Protein AF-A0A1F7AXX5-F1 (afdb_monomer_lite)

pLDDT: mean 75.54, std 16.89, range [39.78, 96.94]

Structure (mmCIF, N/CA/C/O backbone):
data_AF-A0A1F7AXX5-F1
#
_entry.id   AF-A0A1F7AXX5-F1
#
loop_
_atom_site.group_PDB
_atom_site.id
_atom_site.type_symbol
_atom_site.label_atom_id
_atom_site.label_alt_id
_atom_site.label_comp_id
_atom_site.label_asym_id
_atom_site.label_entity_id
_atom_site.label_seq_id
_atom_site.pdbx_PDB_ins_code
_atom_site.Cartn_x
_atom_site.Cartn_y
_atom_site.Cartn_z
_atom_site.occupancy
_atom_site.B_iso_or_equiv
_atom_site.auth_s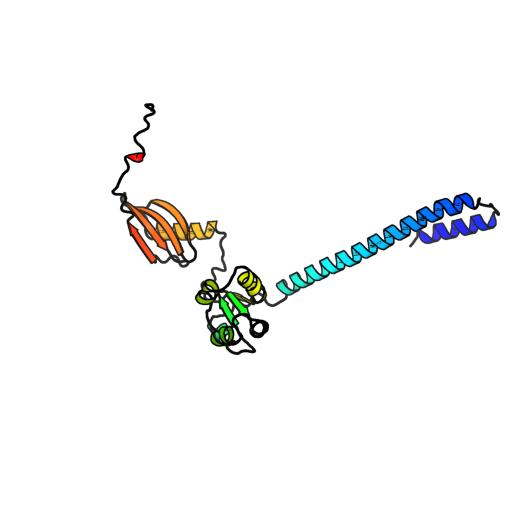eq_id
_atom_site.auth_comp_id
_atom_site.auth_asym_id
_atom_site.auth_atom_id
_atom_site.pdbx_PDB_model_num
ATOM 1 N N . MET A 1 1 ? -16.479 8.322 53.179 1.00 54.97 1 MET A N 1
ATOM 2 C CA . MET A 1 1 ? -17.810 8.375 53.827 1.00 54.97 1 MET A CA 1
ATOM 3 C C . MET A 1 1 ? -17.783 9.033 55.215 1.00 54.97 1 MET A C 1
ATOM 5 O O . MET A 1 1 ? -18.720 9.742 55.535 1.00 54.97 1 MET A O 1
ATOM 9 N N . LEU A 1 2 ? -16.692 8.921 55.990 1.00 50.25 2 LEU A N 1
ATOM 10 C CA . LEU A 1 2 ? -16.571 9.483 57.353 1.00 50.25 2 LEU A CA 1
ATOM 11 C C . LEU A 1 2 ? -16.417 11.020 57.464 1.00 50.25 2 LEU A C 1
ATOM 13 O O . LEU A 1 2 ? -16.639 11.577 58.531 1.00 50.25 2 LEU A O 1
ATOM 17 N N . TYR A 1 3 ? -16.062 11.731 56.388 1.00 45.38 3 TYR A N 1
ATOM 18 C CA . TYR A 1 3 ? -15.832 13.189 56.443 1.00 45.38 3 TYR A CA 1
ATOM 19 C C . TYR A 1 3 ? -17.117 14.035 56.416 1.00 45.38 3 TYR A C 1
ATOM 21 O O . TYR A 1 3 ? -17.121 15.165 56.899 1.00 45.38 3 TYR A O 1
ATOM 29 N N . VAL A 1 4 ? -18.213 13.502 55.867 1.00 51.72 4 VAL A N 1
ATOM 30 C CA . VAL A 1 4 ? -19.466 14.259 55.694 1.00 51.72 4 VAL A CA 1
ATOM 31 C C . VAL A 1 4 ? -20.256 14.336 57.008 1.00 51.72 4 VAL A C 1
ATOM 33 O O . VAL A 1 4 ? -20.858 15.366 57.307 1.00 51.72 4 VAL A O 1
ATOM 36 N N . GLU A 1 5 ? -20.181 13.303 57.852 1.00 54.75 5 GLU A N 1
ATOM 37 C CA . GLU A 1 5 ? -20.923 13.258 59.122 1.00 54.75 5 GLU A CA 1
ATOM 38 C C . GLU A 1 5 ? -20.350 14.191 60.204 1.00 54.75 5 GLU A C 1
ATOM 40 O O . GLU A 1 5 ? -21.092 14.757 61.013 1.00 54.75 5 GLU A O 1
ATOM 45 N N . VAL A 1 6 ? -19.036 14.440 60.189 1.00 60.59 6 VAL A N 1
ATOM 46 C CA . VAL A 1 6 ? -18.384 15.344 61.155 1.00 60.59 6 VAL A CA 1
ATOM 47 C C . VAL A 1 6 ? -18.793 16.805 60.919 1.00 60.59 6 VAL A C 1
ATOM 49 O O . VAL A 1 6 ? -19.025 17.554 61.869 1.00 60.59 6 VAL A O 1
ATOM 52 N N . ILE A 1 7 ? -18.961 17.213 59.658 1.00 58.72 7 ILE A N 1
ATOM 53 C CA . ILE A 1 7 ? -19.394 18.577 59.311 1.00 58.72 7 ILE A CA 1
ATOM 54 C C . ILE A 1 7 ? -20.862 18.793 59.710 1.00 58.72 7 ILE A C 1
ATOM 56 O O . ILE A 1 7 ? -21.226 19.860 60.215 1.00 58.72 7 ILE A O 1
ATOM 60 N N . PHE A 1 8 ? -21.704 17.769 59.545 1.00 57.78 8 PHE A N 1
ATOM 61 C CA . PHE A 1 8 ? -23.130 17.861 59.856 1.00 57.78 8 PHE A CA 1
ATOM 62 C C . PHE A 1 8 ? -23.393 17.970 61.368 1.00 57.78 8 PHE A C 1
ATOM 64 O O . PHE A 1 8 ? -24.218 18.772 61.813 1.00 57.78 8 PHE A O 1
ATOM 71 N N . THR A 1 9 ? -22.632 17.231 62.180 1.00 59.72 9 THR A N 1
ATOM 72 C CA . THR A 1 9 ? -22.778 17.236 63.646 1.00 59.72 9 THR A CA 1
ATOM 73 C C . THR A 1 9 ? -22.259 18.520 64.303 1.00 59.72 9 THR A C 1
ATOM 75 O O . THR A 1 9 ? -22.844 18.982 65.288 1.00 59.72 9 THR A O 1
ATOM 78 N N . TRP A 1 10 ? -21.226 19.163 63.745 1.00 57.94 10 TRP A N 1
ATOM 79 C CA . TRP A 1 10 ? -20.734 20.451 64.252 1.00 57.94 10 TRP A CA 1
ATOM 80 C C . TRP A 1 10 ? -21.729 21.599 63.999 1.00 57.94 10 TRP A C 1
ATOM 82 O O . TRP A 1 10 ? -21.957 22.435 64.877 1.00 57.94 10 TRP A O 1
ATOM 92 N N . SER A 1 11 ? -22.400 21.593 62.841 1.00 59.00 11 SER A N 1
ATOM 93 C CA . SER A 1 11 ? -23.351 22.641 62.439 1.00 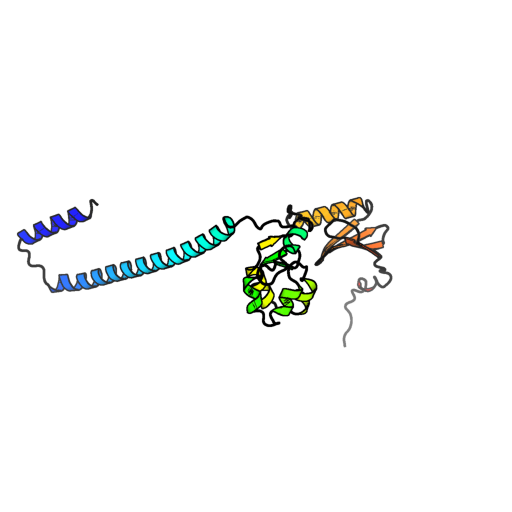59.00 11 SER A CA 1
ATOM 94 C C . SER A 1 11 ? -24.605 22.686 63.330 1.00 59.00 11 SER A C 1
ATOM 96 O O . SER A 1 11 ? -25.030 23.753 63.783 1.00 59.00 11 SER A O 1
ATOM 98 N N . LEU A 1 12 ? -25.142 21.519 63.707 1.00 61.53 12 LEU A N 1
ATOM 99 C CA . LEU A 1 12 ? -26.299 21.420 64.610 1.00 61.53 12 LEU A CA 1
ATOM 100 C C . LEU A 1 12 ? -25.988 21.902 66.039 1.00 61.53 12 LEU A C 1
ATOM 102 O O . LEU A 1 12 ? -26.853 22.464 66.716 1.00 61.53 12 LEU A O 1
ATOM 106 N N . LYS A 1 13 ? -24.743 21.730 66.502 1.00 62.91 13 LYS A N 1
ATOM 107 C CA . LYS A 1 13 ? -24.304 22.177 67.835 1.00 62.91 13 LYS A CA 1
ATOM 108 C C . LYS A 1 13 ? -24.102 23.697 67.902 1.00 62.91 13 LYS A C 1
ATOM 110 O O . LYS A 1 13 ? -24.323 24.285 68.960 1.00 62.91 13 LYS A O 1
ATOM 115 N N . ALA A 1 14 ? -23.739 24.331 66.785 1.00 58.53 14 ALA A N 1
ATOM 116 C CA . ALA A 1 14 ? -23.634 25.786 66.667 1.00 58.53 14 ALA A CA 1
ATOM 117 C C . ALA A 1 14 ? -25.016 26.471 66.651 1.00 58.53 14 ALA A C 1
ATOM 119 O O . ALA A 1 14 ? -25.201 27.488 67.320 1.00 58.53 14 ALA A O 1
ATOM 120 N N . LEU A 1 15 ? -26.010 25.865 65.986 1.00 57.25 15 LEU A N 1
ATOM 121 C CA . LEU A 1 15 ? -27.398 26.355 65.954 1.00 57.25 15 LEU A CA 1
ATOM 122 C C . LEU A 1 15 ? -28.065 26.377 67.341 1.00 57.25 15 LEU A C 1
ATOM 124 O O . LEU A 1 15 ? -28.799 27.311 67.652 1.00 57.25 15 LEU A O 1
ATOM 128 N N . LYS A 1 16 ? -27.756 25.410 68.220 1.00 62.16 16 LYS A N 1
ATOM 129 C CA . LYS A 1 16 ? -28.271 25.380 69.605 1.00 62.16 16 LYS A CA 1
ATOM 130 C C . LYS A 1 16 ? -27.672 26.444 70.538 1.00 62.16 16 LYS A C 1
ATOM 132 O O . LYS A 1 16 ? -28.229 26.668 71.606 1.00 62.16 16 LYS A O 1
ATOM 137 N N . LYS A 1 17 ? -26.551 27.085 70.178 1.00 64.12 17 LYS A N 1
ATOM 138 C CA . LYS A 1 17 ? -25.844 28.049 71.046 1.00 64.12 17 LYS A CA 1
ATOM 139 C C . LYS A 1 17 ? -26.162 29.523 70.767 1.00 64.12 17 LYS A C 1
ATOM 141 O O . LYS A 1 17 ? -25.559 30.380 71.401 1.00 64.12 17 LYS A O 1
ATOM 146 N N . GLY A 1 18 ? -27.084 29.832 69.851 1.00 58.59 18 GLY A N 1
ATOM 147 C CA . GLY A 1 18 ? -27.543 31.211 69.625 1.00 58.59 18 GLY A CA 1
ATOM 148 C C . GLY A 1 18 ? -26.439 32.189 69.201 1.00 58.59 18 GLY A C 1
ATOM 149 O O . GLY A 1 18 ? -26.568 33.391 69.412 1.00 58.59 18 GLY A O 1
ATOM 150 N N . ILE A 1 19 ? -25.343 31.690 68.621 1.00 65.75 19 ILE A N 1
ATOM 151 C CA . ILE A 1 19 ? -24.232 32.523 68.157 1.00 65.75 19 ILE A CA 1
ATOM 152 C C . ILE A 1 19 ? -24.680 33.202 66.859 1.00 65.75 19 ILE A C 1
ATOM 154 O O . ILE A 1 19 ? -24.768 32.565 65.808 1.00 65.75 19 ILE A O 1
ATOM 158 N N . SER A 1 20 ? -24.997 34.495 66.931 1.00 62.81 20 SER A N 1
ATOM 159 C CA . SER A 1 20 ? -25.346 35.307 65.767 1.00 62.81 20 SER A CA 1
ATOM 160 C C . SER A 1 20 ? -24.087 35.604 64.947 1.00 62.81 20 SER A C 1
ATOM 162 O O . SER A 1 20 ? -23.280 36.475 65.263 1.00 62.81 20 SER A O 1
ATOM 164 N N . ILE A 1 21 ? -23.889 34.843 63.872 1.00 60.81 21 ILE A N 1
ATOM 165 C CA . ILE A 1 21 ? -22.761 35.056 62.964 1.00 60.81 21 ILE A CA 1
ATOM 166 C C . ILE A 1 21 ? -23.061 36.293 62.089 1.00 60.81 21 ILE A C 1
ATOM 168 O O . ILE A 1 21 ? -24.123 36.347 61.457 1.00 60.81 21 ILE A O 1
ATOM 172 N N . PRO A 1 22 ? -22.156 37.288 62.007 1.00 60.78 22 PRO A N 1
ATOM 173 C CA . PRO A 1 22 ? -22.370 38.492 61.206 1.00 60.78 22 PRO A CA 1
ATOM 174 C C . PRO A 1 22 ? -22.530 38.146 59.715 1.00 60.78 22 PRO A C 1
ATOM 176 O O . PRO A 1 22 ? -21.664 37.514 59.103 1.00 60.78 22 PRO A O 1
ATOM 179 N N . LYS A 1 23 ? -23.654 38.568 59.113 1.00 58.09 23 LYS A N 1
ATOM 180 C CA . LYS A 1 23 ? -24.080 38.211 57.738 1.00 58.09 23 LYS A CA 1
ATOM 181 C C . LYS A 1 23 ? -23.018 38.528 56.669 1.00 58.09 23 LYS A C 1
ATOM 183 O O . LYS A 1 23 ? -22.844 37.796 55.700 1.00 58.09 23 LYS A O 1
ATOM 188 N N . ASN A 1 24 ? -22.258 39.591 56.882 1.00 61.06 24 ASN A N 1
ATOM 189 C CA . ASN A 1 24 ? -21.153 40.085 56.062 1.00 61.06 24 ASN A CA 1
ATOM 190 C C . ASN A 1 24 ? -19.928 39.143 56.023 1.00 61.06 24 ASN A C 1
ATOM 192 O O . ASN A 1 24 ? -19.211 39.132 55.021 1.00 61.06 24 ASN A O 1
ATOM 196 N N . LEU A 1 25 ? -19.717 38.301 57.043 1.00 56.19 25 LEU A N 1
ATOM 197 C CA . LEU A 1 25 ? -18.644 37.296 57.062 1.00 56.19 25 LEU A CA 1
ATOM 198 C C . LEU A 1 25 ? -19.041 36.015 56.302 1.00 56.19 25 LEU A C 1
ATOM 200 O O . LEU A 1 25 ? -18.218 35.414 55.612 1.00 56.19 25 LEU A O 1
ATOM 204 N N . ILE A 1 26 ? -20.325 35.650 56.354 1.00 57.56 26 ILE A N 1
ATOM 205 C CA . ILE A 1 26 ? -20.895 34.486 55.656 1.00 57.56 26 ILE A CA 1
ATOM 206 C C . ILE A 1 26 ? -20.902 34.716 54.136 1.00 57.56 26 ILE A C 1
ATOM 208 O O . ILE A 1 26 ? -20.418 33.879 53.375 1.00 57.56 26 ILE A O 1
ATOM 212 N N . PHE A 1 27 ? -21.364 35.886 53.678 1.00 58.00 27 PHE A N 1
ATOM 213 C CA . PHE A 1 27 ? -21.480 36.189 52.244 1.00 58.00 27 PHE A CA 1
ATOM 214 C C . PHE A 1 27 ? -20.129 36.296 51.513 1.00 58.00 27 PHE A C 1
ATOM 216 O O . PHE A 1 27 ? -20.028 35.894 50.351 1.00 58.00 27 PHE A O 1
ATOM 223 N N . LYS A 1 28 ? -19.076 36.809 52.168 1.00 61.84 28 LYS A N 1
ATOM 224 C CA . LYS A 1 28 ? -17.740 36.947 51.554 1.00 61.84 28 LYS A CA 1
ATOM 225 C C . LYS A 1 28 ? -17.069 35.589 51.328 1.00 61.84 28 LYS A C 1
ATOM 227 O O . LYS A 1 28 ? -16.423 35.393 50.299 1.00 61.84 28 LYS A O 1
ATOM 232 N N . ASN A 1 29 ? -17.257 34.648 52.253 1.00 61.09 29 ASN A N 1
ATOM 233 C CA . ASN A 1 29 ? -16.720 33.296 52.123 1.00 61.09 29 ASN A CA 1
ATOM 234 C C . ASN A 1 29 ? -17.581 32.427 51.198 1.00 61.09 29 ASN A C 1
ATOM 236 O O . ASN A 1 29 ? -17.023 31.648 50.431 1.00 61.09 29 ASN A O 1
ATOM 240 N N . MET A 1 30 ? -18.904 32.620 51.169 1.00 65.69 30 MET A N 1
ATOM 241 C CA . MET A 1 30 ? -19.790 31.894 50.253 1.00 65.69 30 MET A CA 1
ATOM 242 C C . MET A 1 30 ? -19.445 32.114 48.779 1.00 65.69 30 MET A C 1
ATOM 244 O O . MET A 1 30 ? -19.366 31.138 48.048 1.00 65.69 30 MET A O 1
ATOM 248 N N . LYS A 1 31 ? -19.133 33.344 48.341 1.00 73.44 31 LYS A N 1
ATOM 249 C CA . LYS A 1 31 ? -18.724 33.597 46.942 1.00 73.44 31 LYS A CA 1
ATOM 250 C C . LYS A 1 31 ? -17.441 32.852 46.547 1.00 73.44 31 LYS A C 1
ATOM 252 O O . LYS A 1 31 ? -17.326 32.398 45.413 1.00 73.44 31 LYS A O 1
ATOM 257 N N . LYS A 1 32 ? -16.494 32.694 47.481 1.00 75.25 32 LYS A N 1
ATOM 258 C CA . LYS A 1 32 ? -15.261 31.919 47.259 1.00 75.25 32 LYS A CA 1
ATOM 259 C C . LYS A 1 32 ? -15.548 30.421 47.179 1.00 75.25 32 LYS A C 1
ATOM 261 O O . LYS A 1 32 ? -15.022 29.762 46.294 1.00 75.25 32 LYS A O 1
ATOM 266 N N . PHE A 1 33 ? -16.424 29.902 48.042 1.00 79.94 33 PHE A N 1
ATOM 267 C CA . PHE A 1 33 ? -16.876 28.510 47.961 1.00 79.94 33 PHE A CA 1
ATOM 268 C C . PHE A 1 33 ? -17.638 28.228 46.662 1.00 79.94 33 PHE A C 1
ATOM 270 O O . PHE A 1 33 ? -17.367 27.224 46.012 1.00 79.94 33 PHE A O 1
ATOM 277 N N . THR A 1 34 ? -18.521 29.133 46.231 1.00 83.38 34 THR A N 1
ATOM 278 C CA . THR A 1 34 ? -19.229 29.014 44.949 1.00 83.38 34 THR A CA 1
ATOM 279 C C . THR A 1 34 ? -18.254 29.005 43.771 1.00 83.38 34 THR A C 1
ATOM 281 O O . THR A 1 34 ? -18.383 28.159 42.893 1.00 83.38 34 THR A O 1
ATOM 284 N N . LEU A 1 35 ? -17.236 29.874 43.772 1.00 84.94 35 LEU A N 1
ATOM 285 C CA . LEU A 1 35 ? -16.209 29.893 42.726 1.00 84.94 35 LEU A CA 1
ATOM 286 C C . LEU A 1 35 ? -15.403 28.585 42.682 1.00 84.94 35 LEU A C 1
ATOM 288 O O . LEU A 1 35 ? -15.173 28.044 41.606 1.00 84.94 35 LEU A O 1
ATOM 292 N N . ILE A 1 36 ? -15.017 28.053 43.844 1.00 87.12 36 ILE A N 1
ATOM 293 C CA . ILE A 1 36 ? -14.280 26.787 43.945 1.00 87.12 36 ILE A CA 1
ATOM 294 C C . ILE A 1 36 ? -15.118 25.628 43.386 1.00 87.12 36 ILE A C 1
ATOM 296 O O . ILE A 1 36 ? -14.615 24.848 42.584 1.00 87.12 36 ILE A O 1
ATOM 300 N N . ILE A 1 37 ? -16.406 25.547 43.740 1.00 87.38 37 ILE A N 1
ATOM 301 C CA . ILE A 1 37 ? -17.321 24.512 43.227 1.00 87.38 37 ILE A CA 1
ATOM 302 C C . ILE A 1 37 ? -17.459 24.605 41.701 1.00 87.38 37 ILE A C 1
ATOM 304 O O . ILE A 1 37 ? -17.420 23.582 41.022 1.00 87.38 37 ILE A O 1
ATOM 308 N N . ILE A 1 38 ? -17.566 25.819 41.156 1.00 90.31 38 ILE A N 1
ATOM 309 C CA . ILE A 1 38 ? -17.651 26.046 39.709 1.00 90.31 38 ILE A CA 1
ATOM 310 C C . ILE A 1 38 ? -16.369 25.581 39.002 1.00 90.31 38 ILE A C 1
ATOM 312 O O . ILE A 1 38 ? -16.447 24.895 37.986 1.00 90.31 38 ILE A O 1
ATOM 316 N N . ILE A 1 39 ? -15.191 25.890 39.551 1.00 92.44 39 ILE A N 1
ATOM 317 C CA . ILE A 1 39 ? -13.907 25.446 38.984 1.00 92.44 39 ILE A CA 1
ATOM 318 C C . ILE A 1 39 ? -13.814 23.917 38.985 1.00 92.44 39 ILE A C 1
ATOM 320 O O . ILE A 1 39 ? -13.446 23.332 37.968 1.00 92.44 39 ILE A O 1
ATOM 324 N N . PHE A 1 40 ? -14.194 23.260 40.085 1.00 93.62 40 PHE A N 1
ATOM 325 C CA . PHE A 1 40 ? -14.208 21.796 40.152 1.00 93.62 40 PHE A CA 1
ATOM 326 C C . PHE A 1 40 ? -15.208 21.171 39.173 1.00 93.62 40 PHE A C 1
ATOM 328 O O . PHE A 1 40 ? -14.907 20.132 38.588 1.00 93.62 40 PHE A O 1
ATOM 335 N N . PHE A 1 41 ? -16.359 21.808 38.955 1.00 93.88 41 PHE A N 1
ATOM 336 C CA . PHE A 1 41 ? -17.343 21.364 37.971 1.00 93.88 41 PHE A CA 1
ATOM 337 C C . PHE A 1 41 ? -16.804 21.457 36.537 1.00 93.88 41 PHE A C 1
ATOM 339 O O . PHE A 1 41 ? -16.897 20.501 35.777 1.00 93.88 41 PHE A O 1
ATOM 346 N N . PHE A 1 42 ? -16.179 22.571 36.158 1.00 94.44 42 PHE A N 1
ATOM 347 C CA . PHE A 1 42 ? -15.604 22.688 34.815 1.00 94.44 42 PHE A CA 1
ATOM 348 C C . PHE A 1 42 ? -14.383 21.784 34.619 1.00 94.44 42 PHE A C 1
ATOM 350 O O . PHE A 1 42 ? -14.240 21.180 33.557 1.00 94.44 42 PHE A O 1
ATOM 357 N N . ALA A 1 43 ? -13.540 21.622 35.643 1.00 94.75 43 ALA A N 1
ATOM 358 C CA . ALA A 1 43 ? -12.422 20.686 35.597 1.00 94.75 43 ALA A CA 1
ATOM 359 C C . ALA A 1 43 ? -12.902 19.239 35.402 1.00 94.75 43 ALA A C 1
ATOM 361 O O . ALA A 1 43 ? -12.324 18.512 34.596 1.00 94.75 43 ALA A O 1
ATOM 362 N N . SER A 1 44 ? -13.985 18.825 36.073 1.00 95.00 44 SER A N 1
ATOM 363 C CA . SER A 1 44 ? -14.535 17.477 35.899 1.00 95.00 44 SER A CA 1
ATOM 364 C C . SER A 1 44 ? -15.132 17.269 34.506 1.00 95.00 44 SER A C 1
ATOM 366 O O . SER A 1 44 ? -14.897 16.224 33.906 1.00 95.00 44 SER A O 1
ATOM 368 N N . VAL A 1 45 ? -15.816 18.271 33.942 1.00 95.94 45 VAL A N 1
ATOM 369 C CA . VAL A 1 45 ? -16.331 18.215 32.563 1.00 95.94 45 VAL A CA 1
ATOM 370 C C . VAL A 1 45 ? -15.191 18.075 31.552 1.00 95.94 45 VAL A C 1
ATOM 372 O O . VAL A 1 45 ? -15.267 17.227 30.666 1.00 95.94 45 VAL A O 1
ATOM 375 N N . ILE A 1 46 ? -14.107 18.843 31.705 1.00 94.94 46 ILE A N 1
ATOM 376 C CA . ILE A 1 46 ? -12.933 18.749 30.824 1.00 94.94 46 ILE A CA 1
ATOM 377 C C . ILE A 1 46 ? -12.292 17.363 30.921 1.00 94.94 46 ILE A C 1
ATOM 379 O O . ILE A 1 46 ? -11.974 16.770 29.893 1.00 94.94 46 ILE A O 1
ATOM 383 N N . ILE A 1 47 ? -12.147 16.821 32.134 1.00 95.69 47 ILE A N 1
ATOM 384 C CA . ILE A 1 47 ? -11.610 15.472 32.335 1.00 95.69 47 ILE A CA 1
ATOM 385 C C . ILE A 1 47 ? -12.498 14.439 31.641 1.00 95.69 47 ILE A C 1
ATOM 387 O O . ILE A 1 47 ? -11.966 13.594 30.934 1.00 95.69 47 ILE A O 1
ATOM 391 N N . ILE A 1 48 ? -13.826 14.522 31.775 1.00 95.19 48 ILE A N 1
ATOM 392 C CA . ILE A 1 48 ? -14.763 13.590 31.127 1.00 95.19 48 ILE A CA 1
ATOM 393 C C . ILE A 1 48 ? -14.643 13.658 29.599 1.00 95.19 48 ILE A C 1
ATOM 395 O O . ILE A 1 48 ? -14.559 12.619 28.947 1.00 95.19 48 ILE A O 1
ATOM 399 N N . VAL A 1 49 ? -14.586 14.860 29.018 1.00 94.44 49 VAL A N 1
ATOM 400 C CA . VAL A 1 49 ? -14.428 15.037 27.564 1.00 94.44 49 VAL A CA 1
ATOM 401 C C . VAL A 1 49 ? -13.068 14.520 27.089 1.00 94.44 49 VAL A C 1
ATOM 403 O O . VAL A 1 49 ? -13.001 13.799 26.094 1.00 94.44 49 VAL A O 1
ATOM 406 N N . MET A 1 50 ? -11.988 14.824 27.816 1.00 94.44 50 MET A N 1
ATOM 407 C CA . MET A 1 50 ? -10.642 14.333 27.512 1.00 94.44 50 MET A CA 1
ATOM 408 C C . MET A 1 50 ? -10.579 12.807 27.600 1.00 94.44 50 MET A C 1
ATOM 410 O O . MET A 1 50 ? -10.035 12.166 26.707 1.00 94.44 50 MET A O 1
ATOM 414 N N . PHE A 1 51 ? -11.186 12.213 28.629 1.00 93.75 51 PHE A N 1
ATOM 415 C CA . PHE A 1 51 ? -11.256 10.763 28.780 1.00 93.75 51 PHE A CA 1
ATOM 416 C C . PHE A 1 51 ? -12.096 10.126 27.672 1.00 93.75 51 PHE A C 1
ATOM 418 O O . PHE A 1 51 ? -11.714 9.081 27.167 1.00 93.75 51 PHE A O 1
ATOM 425 N N . GLY A 1 52 ? -13.183 10.767 27.231 1.00 91.19 52 GLY A N 1
ATOM 426 C CA . GLY A 1 52 ? -13.960 10.332 26.068 1.00 91.19 52 GLY A CA 1
ATOM 427 C C . GLY A 1 52 ? -13.149 10.359 24.768 1.00 91.19 52 GLY A C 1
ATOM 428 O O . GLY A 1 52 ? -13.205 9.410 23.989 1.00 91.19 52 GLY A O 1
ATOM 429 N N . PHE A 1 53 ? -12.338 11.401 24.554 1.00 87.38 53 PHE A N 1
ATOM 430 C CA . PHE A 1 53 ? -11.428 11.482 23.408 1.00 87.38 53 PHE A CA 1
ATOM 431 C C . PHE A 1 53 ? -10.337 10.405 23.463 1.00 87.38 53 PHE A C 1
ATOM 433 O O . PHE A 1 53 ? -10.109 9.712 22.473 1.00 87.38 53 PHE A O 1
ATOM 440 N N . LEU A 1 54 ? -9.704 10.216 24.625 1.00 86.62 54 LEU A N 1
ATOM 441 C CA . LEU A 1 54 ? -8.699 9.171 24.839 1.00 86.62 54 LEU A CA 1
ATOM 442 C C . LEU A 1 54 ? -9.299 7.768 24.695 1.00 86.62 54 LEU A C 1
ATOM 444 O O . LEU A 1 54 ? -8.684 6.904 24.080 1.00 86.62 54 LEU A O 1
ATOM 448 N N . TYR A 1 55 ? -10.516 7.551 25.192 1.00 79.38 55 TYR A N 1
ATOM 449 C CA . TYR A 1 55 ? -11.240 6.292 25.053 1.00 79.38 55 TYR A CA 1
ATOM 450 C C . TYR A 1 55 ? -11.595 6.005 23.591 1.00 79.38 55 TYR A C 1
ATOM 452 O O . TYR A 1 55 ? -11.421 4.881 23.137 1.00 79.38 55 TYR A O 1
ATOM 460 N N . ASN A 1 56 ? -12.014 7.015 22.820 1.00 75.50 56 ASN A N 1
ATOM 461 C CA . ASN A 1 56 ? -12.251 6.877 21.380 1.00 75.50 56 ASN A CA 1
ATOM 462 C C . ASN A 1 56 ? -10.948 6.568 20.617 1.00 75.50 56 ASN A C 1
ATOM 464 O O . ASN A 1 56 ? -10.913 5.656 19.794 1.00 75.50 56 ASN A O 1
ATOM 468 N N . GLN A 1 57 ? -9.842 7.246 20.948 1.00 72.81 57 GLN A N 1
ATOM 469 C CA . GLN A 1 57 ? -8.524 6.924 20.386 1.00 72.81 57 GLN A CA 1
ATOM 470 C C . GLN A 1 57 ? -8.096 5.494 20.726 1.00 72.81 57 GLN A C 1
ATOM 472 O O . GLN A 1 57 ? -7.620 4.765 19.859 1.00 72.81 57 GLN A O 1
ATOM 477 N N . GLN A 1 58 ? -8.322 5.057 21.966 1.00 70.31 58 GLN A N 1
ATOM 478 C CA . GLN A 1 58 ? -8.029 3.696 22.390 1.00 70.31 58 GLN A CA 1
ATOM 479 C C . GLN A 1 58 ? -8.923 2.676 21.677 1.00 70.31 58 GLN A C 1
ATOM 481 O O . GLN A 1 58 ? -8.413 1.644 21.268 1.00 70.31 58 GLN A O 1
ATOM 486 N N . GLN A 1 59 ? -10.211 2.962 21.464 1.00 66.69 59 GLN A N 1
ATOM 487 C CA . GLN A 1 59 ? -11.117 2.113 20.682 1.00 66.69 59 GLN A CA 1
ATOM 488 C C . GLN A 1 59 ? -10.690 2.026 19.212 1.00 66.69 59 GLN A C 1
ATOM 490 O O . GLN A 1 59 ? -10.744 0.951 18.630 1.00 66.69 59 GLN A O 1
ATOM 495 N N . LYS A 1 60 ? -10.184 3.114 18.619 1.00 61.12 60 LYS A N 1
ATOM 496 C CA . LYS A 1 60 ? -9.626 3.105 17.259 1.00 61.12 60 LYS A CA 1
ATOM 497 C C . LYS A 1 60 ? -8.354 2.255 17.172 1.00 61.12 60 LYS A C 1
ATOM 499 O O . LYS A 1 60 ? -8.218 1.463 16.249 1.00 61.12 60 LYS A O 1
ATOM 504 N N . ILE A 1 61 ? -7.460 2.364 18.158 1.00 58.22 61 ILE A N 1
ATOM 505 C CA . ILE A 1 61 ? -6.248 1.532 18.260 1.00 58.22 61 ILE A CA 1
ATOM 506 C C . ILE A 1 61 ? -6.608 0.066 18.539 1.00 58.22 61 ILE A C 1
ATOM 508 O O . ILE A 1 61 ? -6.031 -0.836 17.945 1.00 58.22 61 ILE A O 1
ATOM 512 N N . GLN A 1 62 ? -7.591 -0.196 19.399 1.00 55.72 62 GLN A N 1
ATOM 513 C CA . GLN A 1 62 ? -8.087 -1.544 19.660 1.00 55.72 62 GLN A CA 1
ATOM 514 C C . GLN A 1 62 ? -8.819 -2.121 18.451 1.00 55.72 62 GLN A C 1
ATOM 516 O O . GLN A 1 62 ? -8.673 -3.301 18.210 1.00 55.72 62 GLN A O 1
ATOM 521 N N . ALA A 1 63 ? -9.533 -1.336 17.644 1.00 51.38 63 ALA A N 1
ATOM 522 C CA . ALA A 1 63 ? -10.104 -1.796 16.378 1.00 51.38 63 ALA A CA 1
ATOM 523 C C . ALA A 1 63 ? -9.025 -2.091 15.322 1.00 51.38 63 ALA A C 1
ATOM 525 O O . ALA A 1 63 ? -9.199 -3.006 14.531 1.00 51.38 63 ALA A O 1
ATOM 526 N N . ILE A 1 64 ? -7.893 -1.379 15.340 1.00 51.62 64 ILE A N 1
ATOM 527 C CA . ILE A 1 64 ? -6.716 -1.714 14.521 1.00 51.62 64 ILE A CA 1
ATOM 528 C C . ILE A 1 64 ? -6.058 -3.018 15.008 1.00 51.62 64 ILE A C 1
ATOM 530 O O . ILE A 1 64 ? -5.590 -3.803 14.194 1.00 51.62 64 ILE A O 1
ATOM 534 N N . ASN A 1 65 ? -6.043 -3.266 16.322 1.00 52.38 65 ASN A N 1
ATOM 535 C CA . ASN A 1 65 ? -5.400 -4.447 16.914 1.00 52.38 65 ASN A CA 1
ATOM 536 C C . ASN A 1 65 ? -6.316 -5.687 17.003 1.00 52.38 65 ASN A C 1
ATOM 538 O O . ASN A 1 65 ? -5.815 -6.806 17.073 1.00 52.38 65 ASN A O 1
ATOM 542 N N . ASN A 1 66 ? -7.637 -5.488 17.047 1.00 51.41 66 ASN A N 1
ATOM 543 C CA . ASN A 1 66 ? -8.673 -6.521 17.195 1.00 51.41 66 ASN A CA 1
ATOM 544 C C . ASN A 1 66 ? -9.504 -6.706 15.915 1.00 51.41 66 ASN A C 1
ATOM 546 O O . ASN A 1 66 ? -10.266 -7.667 15.820 1.00 51.41 66 ASN A O 1
ATOM 550 N N . GLY A 1 67 ? -9.402 -5.790 14.951 1.00 41.19 67 GLY A N 1
ATOM 551 C CA . GLY A 1 67 ? -9.722 -6.087 13.562 1.00 41.19 67 GLY A CA 1
ATOM 552 C C . GLY A 1 67 ? -8.666 -7.061 13.069 1.00 41.19 67 GLY A C 1
ATOM 553 O O . GLY A 1 67 ? -7.500 -6.903 13.421 1.00 41.19 67 GLY A O 1
ATOM 554 N N . ASN A 1 68 ? -9.095 -8.106 12.364 1.00 41.12 68 ASN A N 1
ATOM 555 C CA . ASN A 1 68 ? -8.253 -9.188 11.858 1.00 41.12 68 ASN A CA 1
ATOM 556 C C . ASN A 1 68 ? -6.831 -8.698 11.521 1.00 41.12 68 ASN A C 1
ATOM 558 O O . ASN A 1 68 ? -6.721 -7.660 10.861 1.00 41.12 68 ASN A O 1
ATOM 562 N N . PRO A 1 69 ? -5.761 -9.406 11.953 1.00 46.03 69 PRO A N 1
ATOM 563 C CA . PRO A 1 69 ? -4.397 -9.045 11.561 1.00 46.03 69 PRO A CA 1
ATOM 564 C C . PRO A 1 69 ? -4.384 -8.792 10.052 1.00 46.03 69 PRO A C 1
ATOM 566 O O . PRO A 1 69 ? -5.109 -9.531 9.377 1.00 46.03 69 PRO A O 1
ATOM 569 N N . PRO A 1 70 ? -3.645 -7.776 9.542 1.00 52.53 70 PRO A N 1
ATOM 570 C CA . PRO A 1 70 ? -3.646 -7.419 8.124 1.00 52.53 70 PRO A CA 1
ATOM 571 C C . PRO A 1 70 ? -3.619 -8.708 7.328 1.00 52.53 70 PRO A C 1
ATOM 573 O O . PRO A 1 70 ? -2.668 -9.486 7.468 1.00 52.53 70 PRO A O 1
ATOM 576 N N . VAL A 1 71 ? -4.745 -9.004 6.670 1.00 56.31 71 VAL A N 1
ATOM 577 C CA . VAL A 1 71 ? -4.983 -10.358 6.187 1.00 56.31 71 VAL A CA 1
ATOM 578 C C . VAL A 1 71 ? -3.942 -10.539 5.116 1.00 56.31 71 VAL A C 1
ATOM 580 O O . VAL A 1 71 ? -3.913 -9.810 4.126 1.00 56.31 71 VAL A O 1
ATOM 583 N N . ALA A 1 72 ? -3.008 -11.435 5.390 1.00 63.38 72 ALA A N 1
ATOM 584 C CA . ALA A 1 72 ? -2.013 -11.789 4.423 1.00 63.38 72 ALA A CA 1
ATOM 585 C C . ALA A 1 72 ? -2.807 -12.517 3.324 1.00 63.38 72 ALA A C 1
ATOM 587 O O . ALA A 1 72 ? -3.236 -13.651 3.522 1.00 63.38 72 ALA A O 1
ATOM 588 N N . LEU A 1 73 ? -3.064 -11.816 2.221 1.00 72.94 73 LEU A N 1
ATOM 589 C CA . LEU A 1 73 ? -3.903 -12.259 1.108 1.00 72.94 73 LEU A CA 1
ATOM 590 C C . LEU A 1 73 ? -3.010 -12.493 -0.105 1.00 72.94 73 LEU A C 1
ATOM 592 O O . LEU A 1 73 ? -2.173 -11.664 -0.435 1.00 72.94 73 LEU A O 1
ATOM 596 N N . THR A 1 74 ? -3.164 -13.612 -0.787 1.00 79.81 74 THR A N 1
ATOM 597 C CA . THR A 1 74 ? -2.480 -13.880 -2.058 1.00 79.81 74 THR A CA 1
ATOM 598 C C . THR A 1 74 ? -2.989 -12.962 -3.177 1.00 79.81 74 THR A C 1
ATOM 600 O O . THR A 1 74 ? -4.048 -12.337 -3.064 1.00 79.81 74 THR A O 1
ATOM 603 N N . VAL A 1 75 ? -2.242 -12.871 -4.285 1.00 79.69 75 VAL A N 1
ATOM 604 C CA . VAL A 1 75 ? -2.706 -12.136 -5.479 1.00 79.69 75 VAL A CA 1
ATOM 605 C C . VAL A 1 75 ? -4.001 -12.752 -6.004 1.00 79.69 75 VAL A C 1
ATOM 607 O O . VAL A 1 75 ? -4.898 -12.032 -6.428 1.00 79.69 75 VAL A O 1
ATOM 610 N N . GLU A 1 76 ? -4.114 -14.076 -5.940 1.00 78.56 76 GLU A N 1
ATOM 611 C CA . GLU A 1 76 ? -5.273 -14.841 -6.387 1.00 78.56 76 GLU A CA 1
ATOM 612 C C . GLU A 1 76 ? -6.516 -14.545 -5.541 1.00 78.56 76 GLU A C 1
ATOM 614 O O . GLU A 1 76 ? -7.603 -14.372 -6.089 1.00 78.56 76 GLU A O 1
ATOM 619 N N . GLU A 1 77 ? -6.358 -14.437 -4.220 1.00 79.94 77 GLU A N 1
ATOM 620 C CA . GLU A 1 77 ? -7.446 -14.033 -3.325 1.00 79.94 77 GLU A CA 1
ATOM 621 C C . GLU A 1 77 ? -7.871 -12.592 -3.599 1.00 79.94 77 GLU A C 1
ATOM 623 O O . GLU A 1 77 ? -9.058 -12.336 -3.766 1.00 79.94 77 GLU A O 1
ATOM 628 N N . ALA A 1 78 ? -6.923 -11.661 -3.744 1.00 87.62 78 ALA A N 1
ATOM 629 C CA . ALA A 1 78 ? -7.243 -10.281 -4.106 1.00 87.62 78 ALA A CA 1
ATOM 630 C C . ALA A 1 78 ? -7.940 -10.179 -5.477 1.00 87.62 78 ALA A C 1
ATOM 632 O O . ALA A 1 78 ? -8.844 -9.362 -5.644 1.00 87.62 78 ALA A O 1
ATOM 633 N N . ALA A 1 79 ? -7.573 -11.031 -6.439 1.00 88.00 79 ALA A N 1
ATOM 634 C CA . ALA A 1 79 ? -8.184 -11.079 -7.765 1.00 88.00 79 ALA A CA 1
ATOM 635 C C . ALA A 1 79 ? -9.647 -11.550 -7.759 1.00 88.00 79 ALA A C 1
ATOM 637 O O . ALA A 1 79 ? -10.376 -11.247 -8.703 1.00 88.00 79 ALA A O 1
ATOM 638 N N . ALA A 1 80 ? -10.099 -12.247 -6.710 1.00 89.56 80 ALA A N 1
ATOM 639 C CA . ALA A 1 80 ? -11.503 -12.629 -6.559 1.00 89.56 80 ALA A CA 1
ATOM 640 C C . ALA A 1 80 ? -12.420 -11.420 -6.280 1.00 89.56 80 ALA A C 1
ATOM 642 O O . ALA A 1 80 ? -13.603 -11.453 -6.618 1.00 89.56 80 ALA A O 1
ATOM 643 N N . HIS A 1 81 ? -11.867 -10.336 -5.732 1.00 92.94 81 HIS A N 1
ATOM 644 C CA . HIS A 1 81 ? -12.574 -9.094 -5.420 1.00 92.94 81 HIS A CA 1
ATOM 645 C C . HIS A 1 81 ? -12.541 -8.137 -6.626 1.00 92.94 81 HIS A C 1
ATOM 647 O O . HIS A 1 81 ? -11.878 -7.093 -6.623 1.00 92.94 81 HIS A O 1
ATOM 653 N N . SER A 1 82 ? -13.219 -8.540 -7.707 1.00 93.19 82 SER A N 1
ATOM 654 C CA . SER A 1 82 ? -13.144 -7.904 -9.031 1.00 93.19 82 SER A CA 1
ATOM 655 C C . SER A 1 82 ? -14.431 -7.189 -9.478 1.00 93.19 82 SER A C 1
ATOM 657 O O . SER A 1 82 ? -14.658 -7.030 -10.680 1.00 93.19 82 SER A O 1
ATOM 659 N N . THR A 1 83 ? -15.317 -6.801 -8.557 1.00 93.06 83 THR A N 1
ATOM 660 C CA . THR A 1 83 ? -16.622 -6.189 -8.887 1.00 93.06 83 THR A CA 1
ATOM 661 C C . THR A 1 83 ? -16.760 -4.784 -8.301 1.00 93.06 83 THR A C 1
ATOM 663 O O . THR A 1 83 ? -15.964 -4.381 -7.469 1.00 93.06 83 THR A O 1
ATOM 666 N N . SER A 1 84 ? -17.757 -3.997 -8.724 1.00 91.19 84 SER A N 1
ATOM 667 C CA . SER A 1 84 ? -17.922 -2.617 -8.226 1.00 91.19 84 SER A CA 1
ATOM 668 C C . SER A 1 84 ? -18.245 -2.525 -6.737 1.00 91.19 84 SER A C 1
ATOM 670 O O . SER A 1 84 ? -17.947 -1.514 -6.107 1.00 91.19 84 SER A O 1
ATOM 672 N N . ASP A 1 85 ? -18.877 -3.559 -6.197 1.00 93.12 85 ASP A N 1
ATOM 673 C CA . ASP A 1 85 ? -19.361 -3.575 -4.818 1.00 93.12 85 ASP A CA 1
ATOM 674 C C . ASP A 1 85 ? -18.393 -4.353 -3.909 1.00 93.12 85 ASP A C 1
ATOM 676 O O . ASP A 1 85 ? -18.545 -4.341 -2.691 1.00 93.12 85 ASP A O 1
ATOM 680 N N . ASP A 1 86 ? -17.394 -4.993 -4.525 1.00 95.00 86 ASP A N 1
ATOM 681 C CA . ASP A 1 86 ? -16.349 -5.797 -3.909 1.00 95.00 86 ASP A CA 1
ATOM 682 C C . ASP A 1 86 ? -15.078 -5.708 -4.772 1.00 95.00 86 ASP A C 1
ATOM 684 O O . ASP A 1 86 ? -14.864 -6.508 -5.689 1.00 95.00 86 ASP A O 1
ATOM 688 N N . CYS A 1 87 ? -14.306 -4.641 -4.550 1.00 96.38 87 CYS A N 1
ATOM 689 C CA . CYS A 1 87 ? -13.206 -4.199 -5.401 1.00 96.38 87 CYS A CA 1
ATOM 690 C C . CYS A 1 87 ? -11.919 -4.029 -4.605 1.00 96.38 87 CYS A C 1
ATOM 692 O O . CYS A 1 87 ? -11.765 -3.054 -3.857 1.00 96.38 87 CYS A O 1
ATOM 694 N N . TYR A 1 88 ? -10.960 -4.924 -4.824 1.00 96.88 88 TYR A N 1
ATOM 695 C CA . TYR A 1 88 ? -9.619 -4.773 -4.266 1.00 96.88 88 TYR A CA 1
ATOM 696 C C . TYR A 1 88 ? -8.651 -4.231 -5.308 1.00 96.88 88 TYR A C 1
ATOM 698 O O . TYR A 1 88 ? -8.729 -4.562 -6.489 1.00 96.88 88 TYR A O 1
ATOM 706 N N . LEU A 1 89 ? -7.714 -3.397 -4.867 1.00 95.81 89 LEU A N 1
ATOM 707 C CA . LEU A 1 89 ? -6.583 -2.952 -5.673 1.00 95.81 89 LEU A CA 1
ATOM 708 C C . LEU A 1 89 ? -5.286 -3.392 -5.016 1.00 95.81 89 LEU A C 1
ATOM 710 O O . LEU A 1 89 ? -5.118 -3.244 -3.805 1.00 95.81 89 LEU A O 1
ATOM 714 N N . ILE A 1 90 ? -4.349 -3.870 -5.831 1.00 93.56 90 ILE A N 1
ATOM 715 C CA . ILE A 1 90 ? -2.982 -4.139 -5.395 1.00 93.56 90 ILE A CA 1
ATOM 716 C C . ILE A 1 90 ? -2.118 -2.947 -5.809 1.00 93.56 90 ILE A C 1
ATOM 718 O O . ILE A 1 90 ? -2.002 -2.634 -6.992 1.00 93.56 90 ILE A O 1
ATOM 722 N N . VAL A 1 91 ? -1.503 -2.267 -4.844 1.00 90.75 91 VAL A N 1
ATOM 723 C CA . VAL A 1 91 ? -0.579 -1.152 -5.087 1.00 90.75 91 VAL A CA 1
ATOM 724 C C . VAL A 1 91 ? 0.659 -1.361 -4.226 1.00 90.75 91 VAL A C 1
ATOM 726 O O . VAL A 1 91 ? 0.560 -1.411 -3.005 1.00 90.75 91 VAL A O 1
ATOM 729 N N . ASN A 1 92 ? 1.833 -1.484 -4.851 1.00 86.38 92 ASN A N 1
ATOM 730 C CA . ASN A 1 92 ? 3.118 -1.669 -4.161 1.00 86.38 92 ASN A CA 1
ATOM 731 C C . ASN A 1 92 ? 3.090 -2.822 -3.134 1.00 86.38 92 ASN A C 1
ATOM 733 O O . ASN A 1 92 ? 3.465 -2.645 -1.975 1.00 86.38 92 ASN A O 1
ATOM 737 N N . ASN A 1 93 ? 2.600 -3.990 -3.562 1.00 84.44 93 ASN A N 1
ATOM 738 C CA . ASN A 1 93 ? 2.466 -5.215 -2.757 1.00 84.44 93 ASN A CA 1
ATOM 739 C C . ASN A 1 93 ? 1.517 -5.088 -1.550 1.00 84.44 93 ASN A C 1
ATOM 741 O O . ASN A 1 93 ? 1.516 -5.945 -0.668 1.00 84.44 93 ASN A O 1
ATOM 745 N N . LYS A 1 94 ? 0.689 -4.042 -1.526 1.00 87.31 94 LYS A N 1
ATOM 746 C CA . LYS A 1 94 ? -0.352 -3.814 -0.525 1.00 87.31 94 LYS A CA 1
ATOM 747 C C . LYS A 1 94 ? -1.718 -3.922 -1.167 1.00 87.31 94 LYS A C 1
ATOM 749 O O . LYS A 1 94 ? -1.890 -3.535 -2.321 1.00 87.31 94 LYS A O 1
ATOM 754 N N . ILE A 1 95 ? -2.674 -4.436 -0.412 1.00 92.25 95 ILE A N 1
ATOM 755 C CA . ILE A 1 95 ? -4.046 -4.644 -0.853 1.00 92.25 95 ILE A CA 1
ATOM 756 C C . ILE A 1 95 ? -4.933 -3.608 -0.178 1.00 92.25 95 ILE A C 1
ATOM 758 O O . ILE A 1 95 ? -4.843 -3.367 1.032 1.00 92.25 95 ILE A O 1
ATOM 762 N N . TYR A 1 96 ? -5.788 -2.998 -0.991 1.00 94.94 96 TYR A N 1
ATOM 763 C CA . TYR A 1 96 ? -6.696 -1.939 -0.589 1.00 94.94 96 TYR A CA 1
ATOM 764 C C . TYR A 1 96 ? -8.122 -2.293 -0.991 1.00 94.94 96 TYR A C 1
ATOM 766 O O . TYR A 1 96 ? -8.377 -2.533 -2.170 1.00 94.94 96 TYR A O 1
ATOM 774 N N . ASP A 1 97 ? -9.047 -2.271 -0.035 1.00 96.62 97 ASP A N 1
ATOM 775 C CA . ASP A 1 97 ? -10.480 -2.382 -0.308 1.00 96.62 97 ASP A CA 1
ATOM 776 C C . ASP A 1 97 ? -11.039 -0.999 -0.640 1.00 96.62 97 ASP A C 1
ATOM 778 O O . ASP A 1 97 ? -11.258 -0.163 0.238 1.00 96.62 97 ASP A O 1
ATOM 782 N N . VAL A 1 98 ? -11.274 -0.748 -1.925 1.00 96.94 98 VAL A N 1
ATOM 783 C CA . VAL A 1 98 ? -11.749 0.550 -2.419 1.00 96.94 98 VAL A CA 1
ATOM 784 C C . VAL A 1 98 ? -13.240 0.553 -2.749 1.00 96.94 98 VAL A C 1
ATOM 786 O O . VAL A 1 98 ? -13.733 1.541 -3.298 1.00 96.94 98 VAL A O 1
ATOM 789 N N . SER A 1 99 ? -13.979 -0.501 -2.388 1.00 96.38 99 SER A N 1
ATOM 790 C CA . SER A 1 99 ? -15.397 -0.694 -2.737 1.00 96.38 99 SER A CA 1
ATOM 791 C C . SER A 1 99 ? -16.258 0.510 -2.334 1.00 96.38 99 SER A C 1
ATOM 793 O O . SER A 1 99 ? -17.047 1.041 -3.115 1.00 96.38 99 SER A O 1
ATOM 795 N N . SER A 1 100 ? -16.024 1.042 -1.130 1.00 96.25 100 SER A N 1
ATOM 796 C CA . SER A 1 100 ? -16.738 2.218 -0.608 1.00 96.25 100 SER A CA 1
ATOM 797 C C . SER A 1 100 ? -16.291 3.558 -1.219 1.00 96.25 100 SER A C 1
ATOM 799 O O . SER A 1 100 ? -16.994 4.569 -1.099 1.00 96.25 100 SER A O 1
ATOM 801 N N . TYR A 1 101 ? -15.135 3.591 -1.890 1.00 96.44 101 TYR A N 1
ATOM 802 C CA . TYR A 1 101 ? -14.559 4.803 -2.472 1.00 96.44 101 TYR A CA 1
ATOM 803 C C . TYR A 1 101 ? -14.931 5.020 -3.937 1.00 96.44 101 TYR 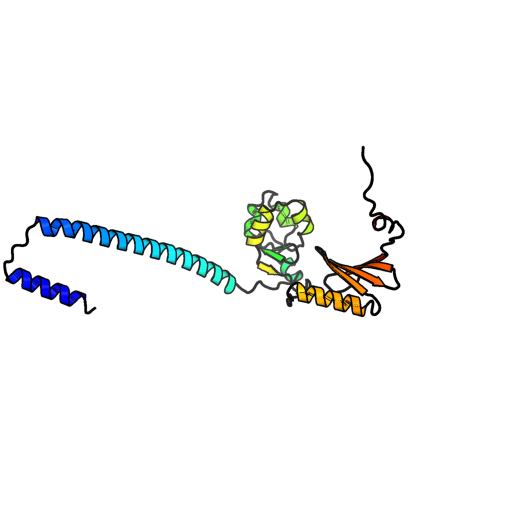A C 1
ATOM 805 O O . TYR A 1 101 ? -14.957 6.168 -4.378 1.00 96.44 101 TYR A O 1
ATOM 813 N N . ILE A 1 102 ? -15.255 3.962 -4.691 1.00 95.19 102 ILE A N 1
ATOM 814 C CA . ILE A 1 102 ? -15.444 4.022 -6.154 1.00 95.19 102 ILE A CA 1
ATOM 815 C C . ILE A 1 102 ? -16.330 5.197 -6.579 1.00 95.19 102 ILE A C 1
ATOM 817 O O . ILE A 1 102 ? -16.016 5.919 -7.526 1.00 95.19 102 ILE A O 1
ATOM 821 N N . GLY A 1 103 ? -17.433 5.421 -5.860 1.00 93.06 103 GLY A N 1
ATOM 822 C CA . GLY A 1 103 ? -18.392 6.480 -6.168 1.00 93.06 103 GLY A CA 1
ATOM 823 C C . GLY A 1 103 ? -17.881 7.912 -5.989 1.00 93.06 103 GLY A C 1
ATOM 824 O O . GLY A 1 103 ? -18.474 8.829 -6.549 1.00 93.06 103 GLY A O 1
ATOM 825 N N . GLN A 1 104 ? -16.805 8.093 -5.230 1.00 94.69 104 GLN A N 1
ATOM 826 C CA . GLN A 1 104 ? -16.228 9.380 -4.842 1.00 94.69 104 GLN A CA 1
ATOM 827 C C . GLN A 1 104 ? -14.962 9.714 -5.644 1.00 94.69 104 GLN A C 1
ATOM 829 O O . GLN A 1 104 ? -14.404 10.798 -5.484 1.00 94.69 104 GLN A O 1
ATOM 834 N N . HIS A 1 105 ? -14.504 8.797 -6.500 1.00 95.31 105 HIS A N 1
ATOM 835 C CA . HIS A 1 105 ? -13.260 8.947 -7.238 1.00 95.31 105 HIS A CA 1
ATOM 836 C C . HIS A 1 105 ? -13.331 10.091 -8.270 1.00 95.31 105 HIS A C 1
ATOM 838 O O . HIS A 1 105 ? -14.136 10.013 -9.207 1.00 95.31 105 HIS A O 1
ATOM 844 N N . PRO A 1 106 ? -12.465 11.125 -8.175 1.00 94.62 106 PRO A N 1
ATOM 845 C CA . PRO A 1 106 ? -12.466 12.250 -9.115 1.00 94.62 106 PRO A CA 1
ATOM 846 C C . PRO A 1 106 ? -12.186 11.848 -10.570 1.00 94.62 106 PRO A C 1
ATOM 848 O O . PRO A 1 106 ? -12.694 12.486 -11.487 1.00 94.62 106 PRO A O 1
ATOM 851 N N . GLY A 1 107 ? -11.427 10.767 -10.793 1.00 90.81 107 GLY A N 1
ATOM 852 C CA . GLY A 1 107 ? -11.167 10.194 -12.120 1.00 90.81 107 GLY A CA 1
ATOM 853 C C . GLY A 1 107 ? -12.322 9.356 -12.687 1.00 90.81 107 GLY A C 1
ATOM 854 O O . GLY A 1 107 ? -12.143 8.657 -13.686 1.00 90.81 107 GLY A O 1
ATOM 855 N N . GLY A 1 108 ? -13.491 9.381 -12.039 1.00 94.75 108 GLY A N 1
ATOM 856 C CA . GLY A 1 108 ? -14.681 8.620 -12.406 1.00 94.75 108 GLY A CA 1
ATOM 857 C C . GLY A 1 108 ? -14.680 7.184 -11.872 1.00 94.75 108 GLY A C 1
ATOM 858 O O . GLY A 1 108 ? -13.640 6.586 -11.621 1.00 94.75 108 GLY A O 1
ATOM 859 N N . LYS A 1 109 ? -15.872 6.593 -11.728 1.00 94.81 109 LYS A N 1
ATOM 860 C CA . LYS A 1 109 ? -16.035 5.223 -11.199 1.00 94.81 109 LYS A CA 1
ATOM 861 C C . LYS A 1 109 ? -15.341 4.168 -12.066 1.00 94.81 109 LYS A C 1
ATOM 863 O O . LYS A 1 109 ? -14.710 3.246 -11.559 1.00 94.81 109 LYS A O 1
ATOM 868 N N . LYS A 1 110 ? -15.462 4.319 -13.389 1.00 93.56 110 LYS A N 1
ATOM 869 C CA . LYS A 1 110 ? -15.013 3.327 -14.374 1.00 93.56 110 LYS A CA 1
ATOM 870 C C . LYS A 1 110 ? -13.507 3.058 -14.298 1.00 93.56 110 LYS A C 1
ATOM 872 O O . LYS A 1 110 ? -13.098 1.919 -14.468 1.00 93.56 110 LYS A O 1
ATOM 877 N N . SER A 1 111 ? -12.709 4.080 -13.987 1.00 93.75 111 SER A N 1
ATOM 878 C CA . SER A 1 111 ? -11.248 3.962 -13.912 1.00 93.75 111 SER A CA 1
ATOM 879 C C . SER A 1 111 ? -10.767 3.091 -12.747 1.00 93.75 111 SER A C 1
ATOM 881 O O . SER A 1 111 ? -9.707 2.484 -12.863 1.00 93.75 111 SER A O 1
ATOM 883 N N . ILE A 1 112 ? -11.549 2.976 -11.666 1.00 95.69 112 ILE A N 1
ATOM 884 C CA . ILE A 1 112 ? -11.290 2.003 -10.594 1.00 95.69 112 ILE A CA 1
ATOM 885 C C . ILE A 1 112 ? -11.867 0.634 -10.963 1.00 95.69 112 ILE A C 1
ATOM 887 O O . ILE A 1 112 ? -11.173 -0.367 -10.828 1.00 95.69 112 ILE A O 1
ATOM 891 N N . ILE A 1 113 ? -13.104 0.586 -11.473 1.00 95.31 113 ILE A N 1
ATOM 892 C CA . ILE A 1 113 ? -13.799 -0.678 -11.779 1.00 95.31 113 ILE A CA 1
ATOM 893 C C . ILE A 1 113 ? -13.011 -1.544 -12.772 1.00 95.31 113 ILE A C 1
ATOM 895 O O . ILE A 1 113 ? -12.903 -2.750 -12.583 1.00 95.31 113 ILE A O 1
ATOM 899 N N . GLU A 1 114 ? -12.408 -0.940 -13.800 1.00 93.88 114 GLU A N 1
ATOM 900 C CA . GLU A 1 114 ? -11.575 -1.655 -14.785 1.00 93.88 114 GLU A CA 1
ATOM 901 C C . GLU A 1 114 ? -10.309 -2.296 -14.181 1.00 93.88 114 GLU A C 1
ATOM 903 O O . GLU A 1 114 ? -9.657 -3.110 -14.838 1.00 93.88 114 GLU A O 1
ATOM 908 N N . ARG A 1 115 ? -9.957 -1.931 -12.943 1.00 94.69 115 ARG A N 1
ATOM 909 C CA . ARG A 1 115 ? -8.769 -2.387 -12.215 1.00 94.69 115 ARG A CA 1
ATOM 910 C C . ARG A 1 115 ? -9.090 -3.216 -10.970 1.00 94.69 115 ARG A C 1
ATOM 912 O O . ARG A 1 115 ? -8.148 -3.640 -10.307 1.00 94.69 115 ARG A O 1
ATOM 919 N N . CYS A 1 116 ? -10.361 -3.473 -10.654 1.00 95.75 116 CYS A N 1
ATOM 920 C CA . CYS A 1 116 ? -10.708 -4.317 -9.509 1.00 95.75 116 CYS A CA 1
ATOM 921 C C . CYS A 1 116 ? -10.079 -5.711 -9.650 1.00 95.75 116 CYS A C 1
ATOM 923 O O . CYS A 1 116 ? -10.120 -6.319 -10.721 1.00 95.75 116 CYS A O 1
ATOM 925 N N . GLY A 1 117 ? -9.483 -6.197 -8.566 1.00 92.00 117 GLY A N 1
ATOM 926 C CA . GLY A 1 117 ? -8.748 -7.455 -8.498 1.00 92.00 117 GLY A CA 1
ATOM 927 C C . GLY A 1 117 ? -7.365 -7.431 -9.161 1.00 92.00 117 GLY A C 1
ATOM 928 O O . GLY A 1 117 ? -6.795 -8.491 -9.404 1.00 92.00 117 GLY A O 1
ATOM 929 N N . GLN A 1 118 ? -6.817 -6.260 -9.508 1.00 91.62 118 GLN A N 1
ATOM 930 C CA . GLN A 1 118 ? -5.567 -6.153 -10.275 1.00 91.62 118 GLN A CA 1
ATOM 931 C C . GLN A 1 118 ? -4.503 -5.276 -9.602 1.00 91.62 118 GLN A C 1
ATOM 933 O O . GLN A 1 118 ? -4.779 -4.466 -8.714 1.00 91.62 118 GLN A O 1
ATOM 938 N N . GLU A 1 119 ? -3.265 -5.409 -10.090 1.00 90.50 119 GLU A N 1
ATOM 939 C CA . GLU A 1 119 ? -2.166 -4.486 -9.798 1.00 90.50 119 GLU A CA 1
ATOM 940 C C . GLU A 1 119 ? -2.395 -3.141 -10.501 1.00 90.50 119 GLU A C 1
ATOM 942 O O . GLU A 1 119 ? -2.686 -3.073 -11.702 1.00 90.50 119 GLU A O 1
ATOM 947 N N . ALA A 1 120 ? -2.290 -2.065 -9.727 1.00 92.94 120 ALA A N 1
ATOM 948 C CA . ALA A 1 120 ? -2.550 -0.705 -10.167 1.00 92.94 120 ALA A CA 1
ATOM 949 C C . ALA A 1 120 ? -1.459 0.290 -9.742 1.00 92.94 120 ALA A C 1
ATOM 951 O O . ALA A 1 120 ? -1.604 1.481 -10.003 1.00 92.94 120 ALA A O 1
ATOM 952 N N . GLY A 1 121 ? -0.355 -0.136 -9.124 1.00 89.50 121 GLY A N 1
ATOM 953 C CA . GLY A 1 121 ? 0.661 0.763 -8.577 1.00 89.50 121 GLY A CA 1
ATOM 954 C C . GLY A 1 121 ? 1.346 1.631 -9.627 1.00 89.50 121 GLY A C 1
ATOM 955 O O . GLY A 1 121 ? 1.496 2.840 -9.424 1.00 89.50 121 GLY A O 1
ATOM 956 N N . LYS A 1 122 ? 1.674 1.073 -10.800 1.00 83.31 122 LYS A N 1
ATOM 957 C CA . LYS A 1 122 ? 2.272 1.849 -11.907 1.00 83.31 122 LYS A CA 1
ATOM 958 C C . LYS A 1 122 ? 1.360 2.969 -12.405 1.00 83.31 122 LYS A C 1
ATOM 960 O O . LYS A 1 122 ? 1.803 4.098 -12.580 1.00 83.31 122 LYS A O 1
ATOM 965 N N . ILE A 1 123 ? 0.084 2.667 -12.639 1.00 85.88 123 ILE A N 1
ATOM 966 C CA . ILE A 1 123 ? -0.864 3.678 -13.120 1.00 85.88 123 ILE A CA 1
ATOM 967 C C . ILE A 1 123 ? -1.246 4.655 -12.007 1.00 85.88 123 ILE A C 1
ATOM 969 O O . ILE A 1 123 ? -1.361 5.848 -12.266 1.00 85.88 123 ILE A O 1
ATOM 973 N N . PHE A 1 124 ? -1.375 4.175 -10.767 1.00 90.69 124 PHE A N 1
ATOM 974 C CA . PHE A 1 124 ? -1.701 5.008 -9.619 1.00 90.69 124 PHE A CA 1
ATOM 975 C C . PHE A 1 124 ? -0.610 6.063 -9.397 1.00 90.69 124 PHE A C 1
ATOM 977 O O . PHE A 1 124 ? -0.908 7.256 -9.395 1.00 90.69 124 PHE A O 1
ATOM 984 N N . SER A 1 125 ? 0.654 5.638 -9.319 1.00 84.25 125 SER A N 1
ATOM 985 C CA . SER A 1 125 ? 1.815 6.523 -9.142 1.00 84.25 125 SER A CA 1
ATOM 986 C C . SER A 1 125 ? 1.994 7.553 -10.259 1.00 84.25 125 SER A C 1
ATOM 988 O O . SER A 1 125 ? 2.442 8.663 -9.983 1.00 84.25 125 SER A O 1
ATOM 990 N N . ALA A 1 126 ? 1.614 7.229 -11.496 1.00 88.31 126 ALA A N 1
ATOM 991 C CA . ALA A 1 126 ? 1.783 8.129 -12.633 1.00 88.31 126 ALA A CA 1
ATOM 992 C C . ALA A 1 126 ? 0.823 9.333 -12.625 1.00 88.31 126 ALA A C 1
ATOM 994 O O . ALA A 1 126 ? 1.126 10.350 -13.246 1.00 88.31 126 ALA A O 1
ATOM 995 N N . ILE A 1 127 ? -0.339 9.220 -11.968 1.00 88.94 127 ILE A N 1
ATOM 996 C CA . ILE A 1 127 ? -1.434 10.198 -12.121 1.00 88.94 127 ILE A CA 1
ATOM 997 C C . ILE A 1 127 ? -1.982 10.755 -10.798 1.00 88.94 127 ILE A C 1
ATOM 999 O O . ILE A 1 127 ? -2.784 11.688 -10.826 1.00 88.94 127 ILE A O 1
ATOM 1003 N N . HIS A 1 128 ? -1.572 10.216 -9.644 1.00 91.81 128 HIS A N 1
ATOM 1004 C CA . HIS A 1 128 ? -2.106 10.606 -8.335 1.00 91.81 128 HIS A CA 1
ATOM 1005 C C . HIS A 1 128 ? -1.137 11.466 -7.512 1.00 91.81 128 HIS A C 1
ATOM 1007 O O . HIS A 1 128 ? 0.072 11.251 -7.490 1.00 91.81 128 HIS A O 1
ATOM 1013 N N . SER A 1 129 ? -1.697 12.440 -6.786 1.00 93.06 129 SER A N 1
ATOM 1014 C CA . SER A 1 129 ? -0.960 13.339 -5.891 1.00 93.06 129 SER A CA 1
ATOM 1015 C C . SER A 1 129 ? -0.665 12.704 -4.524 1.00 93.06 129 SER A C 1
ATOM 1017 O O . SER A 1 129 ? -1.272 11.706 -4.137 1.00 93.06 129 SER A O 1
ATOM 1019 N N . ASN A 1 130 ? 0.193 13.344 -3.722 1.00 86.50 130 ASN A N 1
ATOM 1020 C CA . ASN A 1 130 ? 0.473 12.921 -2.339 1.00 86.50 130 ASN A CA 1
ATOM 1021 C C . ASN A 1 130 ? -0.789 12.836 -1.461 1.00 86.50 130 ASN A C 1
ATOM 1023 O O . ASN A 1 130 ? -0.873 11.999 -0.567 1.00 86.50 130 ASN A O 1
ATOM 1027 N N . PHE A 1 131 ? -1.793 13.679 -1.719 1.00 86.88 131 PHE A N 1
ATOM 1028 C CA . PHE A 1 131 ? -3.066 13.602 -1.004 1.00 86.88 131 PHE A CA 1
ATOM 1029 C C . PHE A 1 131 ? -3.803 12.289 -1.301 1.00 86.88 131 PHE A C 1
ATOM 1031 O O . PHE A 1 131 ? -4.315 11.653 -0.384 1.00 86.88 131 PHE A O 1
ATOM 1038 N N . ALA A 1 132 ? -3.816 11.857 -2.564 1.00 86.94 132 ALA A N 1
ATOM 1039 C CA . ALA A 1 132 ? -4.438 10.597 -2.957 1.00 86.94 132 ALA A CA 1
ATOM 1040 C C . ALA A 1 132 ? -3.709 9.383 -2.356 1.00 86.94 132 ALA A C 1
ATOM 1042 O O . ALA A 1 132 ? -4.370 8.431 -1.955 1.00 86.94 132 ALA A O 1
ATOM 1043 N N . TRP A 1 133 ? -2.383 9.442 -2.195 1.00 87.44 133 TRP A N 1
ATOM 1044 C CA . TRP A 1 133 ? -1.622 8.424 -1.456 1.00 87.44 133 TRP A CA 1
ATOM 1045 C C . TRP A 1 133 ? -2.038 8.322 0.016 1.00 87.44 133 TRP A C 1
ATOM 1047 O O . TRP A 1 133 ? -2.273 7.225 0.520 1.00 87.44 133 TRP A O 1
ATOM 1057 N N . ASN A 1 134 ? -2.190 9.461 0.697 1.00 86.69 134 ASN A N 1
ATOM 1058 C CA . ASN A 1 134 ? -2.658 9.482 2.086 1.00 86.69 134 ASN A CA 1
ATOM 1059 C C . ASN A 1 134 ? -4.093 8.954 2.216 1.00 86.69 134 ASN A C 1
ATOM 1061 O O . ASN A 1 134 ? -4.420 8.268 3.182 1.00 86.69 134 ASN A O 1
ATOM 1065 N N . LEU A 1 135 ? -4.949 9.262 1.239 1.00 89.94 135 LEU A N 1
ATOM 1066 C CA . LEU A 1 135 ? -6.313 8.753 1.201 1.00 89.94 135 LEU A CA 1
ATOM 1067 C C . LEU A 1 135 ? -6.342 7.238 0.960 1.00 89.94 135 LEU A C 1
ATOM 1069 O O . LEU A 1 135 ? -7.048 6.535 1.678 1.00 89.94 135 LEU A O 1
ATOM 1073 N N . LEU A 1 136 ? -5.532 6.729 0.024 1.00 92.56 136 LEU A N 1
ATOM 1074 C CA . LEU A 1 136 ? -5.407 5.298 -0.271 1.00 92.56 136 LEU A CA 1
ATOM 1075 C C . LEU A 1 136 ? -5.048 4.492 0.987 1.00 92.56 136 LEU A C 1
ATOM 1077 O O . LEU A 1 136 ? -5.616 3.430 1.215 1.00 92.56 136 LEU A O 1
ATOM 1081 N N . ALA A 1 137 ? -4.187 5.027 1.859 1.00 88.94 137 ALA A N 1
ATOM 1082 C CA . ALA A 1 137 ? -3.825 4.379 3.121 1.00 88.94 137 ALA A CA 1
ATOM 1083 C C . ALA A 1 137 ? -5.024 4.100 4.052 1.00 88.94 137 ALA A C 1
ATOM 1085 O O . ALA A 1 137 ? -4.961 3.175 4.856 1.00 88.94 137 ALA A O 1
ATOM 1086 N N . SER A 1 138 ? -6.125 4.853 3.930 1.00 90.75 138 SER A N 1
ATOM 1087 C CA . SER A 1 138 ? -7.351 4.619 4.714 1.00 90.75 138 SER A CA 1
ATOM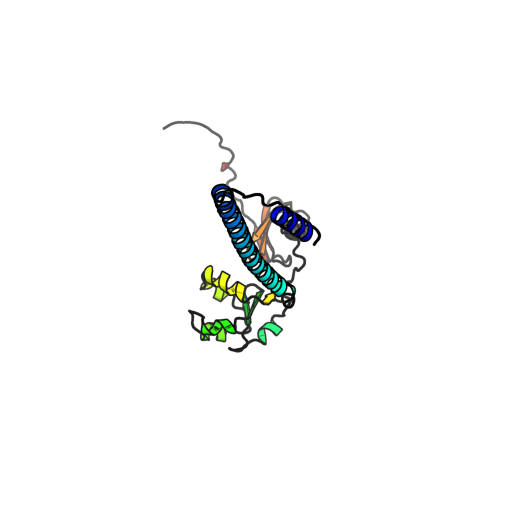 1088 C C . SER A 1 138 ? -8.132 3.379 4.262 1.00 90.75 138 SER A C 1
ATOM 1090 O O . SER A 1 138 ? -9.011 2.926 4.989 1.00 90.75 138 SER A O 1
ATOM 1092 N N . TYR A 1 139 ? -7.809 2.842 3.083 1.00 93.88 139 TYR A N 1
ATOM 1093 C CA . TYR A 1 139 ? -8.432 1.662 2.479 1.00 93.88 139 TYR A CA 1
ATOM 1094 C C . TYR A 1 139 ? -7.561 0.403 2.594 1.00 93.88 139 TYR A C 1
ATOM 1096 O O . TYR A 1 139 ? -7.901 -0.632 2.035 1.00 93.88 139 TYR A O 1
ATOM 1104 N N . TYR A 1 140 ? -6.418 0.482 3.280 1.00 91.12 140 TYR A N 1
ATOM 1105 C CA . TYR A 1 140 ? -5.482 -0.632 3.425 1.00 91.12 140 TYR A CA 1
ATOM 1106 C C . TYR A 1 140 ? -6.077 -1.771 4.261 1.00 91.12 140 TYR A C 1
ATOM 1108 O O . TYR A 1 140 ? -6.567 -1.530 5.365 1.00 91.12 140 TYR A O 1
ATOM 1116 N N . ILE A 1 141 ? -5.969 -3.005 3.761 1.00 87.31 141 ILE A N 1
ATOM 1117 C CA . ILE A 1 141 ? -6.470 -4.204 4.455 1.00 87.31 141 ILE A CA 1
ATOM 1118 C C . ILE A 1 141 ? -5.399 -5.271 4.712 1.00 87.31 141 ILE A C 1
ATOM 1120 O O . ILE A 1 141 ? -5.573 -6.106 5.600 1.00 87.31 141 ILE A O 1
ATOM 1124 N N . GLY A 1 142 ? -4.277 -5.244 3.989 1.00 83.19 142 GLY A N 1
ATOM 1125 C CA . GLY A 1 142 ? -3.212 -6.225 4.179 1.00 83.19 142 GLY A CA 1
ATOM 1126 C C . GLY A 1 142 ? -2.109 -6.168 3.131 1.00 83.19 142 GLY A C 1
ATOM 1127 O O . GLY A 1 142 ? -2.177 -5.410 2.164 1.00 83.19 142 GLY A O 1
ATOM 1128 N N . ASP A 1 143 ? -1.084 -6.985 3.343 1.00 82.25 143 ASP A N 1
ATOM 1129 C CA . ASP A 1 143 ? 0.020 -7.176 2.405 1.00 82.25 143 ASP A CA 1
ATOM 1130 C C . ASP A 1 143 ? -0.224 -8.427 1.549 1.00 82.25 143 ASP A C 1
ATOM 1132 O O . ASP A 1 143 ? -0.861 -9.389 1.991 1.00 82.25 143 ASP A O 1
ATOM 1136 N N . VAL A 1 144 ? 0.315 -8.431 0.328 1.00 79.19 144 VAL A N 1
ATOM 1137 C CA . VAL A 1 144 ? 0.208 -9.581 -0.575 1.00 79.19 144 VAL A CA 1
ATOM 1138 C C . VAL A 1 144 ? 1.084 -10.747 -0.081 1.00 79.19 144 VAL A C 1
ATOM 1140 O O . VAL A 1 144 ? 2.302 -10.619 0.034 1.00 79.19 144 VAL A O 1
ATOM 1143 N N . VAL A 1 145 ? 0.505 -11.929 0.149 1.00 72.00 145 VAL A N 1
ATOM 1144 C CA . VAL A 1 145 ? 1.238 -13.165 0.480 1.00 72.00 145 VAL A CA 1
ATOM 1145 C C . VAL A 1 145 ? 1.960 -13.701 -0.738 1.00 72.00 145 VAL A C 1
ATOM 1147 O O . VAL A 1 145 ? 1.402 -13.792 -1.825 1.00 72.00 145 VAL A O 1
ATOM 1150 N N . GLY A 1 146 ? 3.223 -14.079 -0.549 1.00 57.88 146 GLY A N 1
ATOM 1151 C CA . GLY A 1 146 ? 4.069 -14.569 -1.637 1.00 57.88 146 GLY A CA 1
ATOM 1152 C C . GLY A 1 146 ? 4.698 -13.451 -2.469 1.00 57.88 146 GLY A C 1
ATOM 1153 O O . GLY A 1 146 ? 5.648 -13.719 -3.202 1.00 57.88 146 GLY A O 1
ATOM 1154 N N . ALA A 1 147 ? 4.289 -12.193 -2.274 1.00 50.31 147 ALA A N 1
ATOM 1155 C CA . ALA A 1 147 ? 5.006 -11.023 -2.767 1.00 50.31 147 ALA A CA 1
ATOM 1156 C C . ALA A 1 147 ? 6.247 -10.757 -1.902 1.00 50.31 147 ALA A C 1
ATOM 1158 O O . ALA A 1 147 ? 6.348 -9.723 -1.259 1.00 50.31 147 ALA A O 1
ATOM 1159 N N . VAL A 1 148 ? 7.151 -11.742 -1.825 1.00 39.78 148 VAL A N 1
ATOM 1160 C CA . VAL A 1 148 ? 8.337 -11.755 -0.954 1.00 39.78 148 VAL A CA 1
ATOM 1161 C C . VAL A 1 148 ? 8.033 -11.080 0.385 1.00 39.78 148 VAL A C 1
ATOM 1163 O O . VAL A 1 148 ? 8.540 -10.008 0.711 1.00 39.78 148 VAL A O 1
ATOM 1166 N N . ASN A 1 149 ? 7.189 -11.736 1.179 1.00 39.84 149 ASN A N 1
ATOM 1167 C CA . ASN A 1 149 ? 7.083 -11.462 2.601 1.00 39.84 149 ASN A CA 1
ATOM 1168 C C . ASN A 1 149 ? 8.418 -11.842 3.254 1.00 39.84 149 ASN A C 1
ATOM 1170 O O . ASN A 1 149 ? 8.558 -12.886 3.888 1.00 39.84 149 ASN A O 1
ATOM 1174 N N . ASN A 1 150 ? 9.412 -10.963 3.133 1.00 40.19 150 ASN A N 1
ATOM 1175 C CA . ASN A 1 150 ? 10.440 -10.798 4.147 1.00 40.19 150 ASN A CA 1
ATOM 1176 C C . ASN A 1 150 ? 9.740 -10.245 5.404 1.00 40.19 150 ASN A C 1
ATOM 1178 O O . ASN A 1 150 ? 10.048 -9.155 5.859 1.00 40.19 150 ASN A O 1
ATOM 1182 N N . SER A 1 151 ? 8.794 -10.983 5.995 1.00 40.12 151 SER A N 1
ATOM 1183 C CA . SER A 1 151 ? 8.256 -10.696 7.334 1.00 40.12 151 SER A CA 1
ATOM 1184 C C . SER A 1 151 ? 9.293 -10.969 8.429 1.00 40.12 151 SER A C 1
ATOM 1186 O O . SER A 1 151 ? 9.006 -10.808 9.607 1.00 40.12 151 SER A O 1
ATOM 1188 N N . ASN A 1 152 ? 10.523 -11.298 8.034 1.00 41.00 152 ASN A N 1
ATOM 1189 C CA . ASN A 1 152 ? 11.720 -10.852 8.721 1.00 41.00 152 ASN A CA 1
ATOM 1190 C C . ASN A 1 152 ? 12.210 -9.563 8.042 1.00 41.00 152 ASN A C 1
ATOM 1192 O O . ASN A 1 152 ? 13.219 -9.583 7.332 1.00 41.00 152 ASN A O 1
ATOM 1196 N N . ILE A 1 153 ? 11.533 -8.429 8.271 1.00 45.00 153 ILE A N 1
ATOM 1197 C CA . ILE A 1 153 ? 12.215 -7.130 8.198 1.00 45.00 153 ILE A CA 1
ATOM 1198 C C . ILE A 1 153 ? 13.089 -7.088 9.446 1.00 45.00 153 ILE A C 1
ATOM 1200 O O . ILE A 1 153 ? 12.808 -6.437 10.448 1.00 45.00 153 ILE A O 1
ATOM 1204 N N . SER A 1 154 ? 14.171 -7.854 9.363 1.00 48.91 154 SER A N 1
ATOM 1205 C CA . SER A 1 154 ? 15.490 -7.311 9.563 1.00 48.91 154 SER A CA 1
ATOM 1206 C C . SER A 1 154 ? 15.468 -5.811 9.395 1.00 48.91 154 SER A C 1
ATOM 1208 O O . SER A 1 154 ? 15.270 -5.314 8.284 1.00 48.91 154 SER A O 1
ATOM 1210 N N . SER A 1 155 ? 15.665 -5.103 10.501 1.00 56.09 155 SER A N 1
ATOM 1211 C CA . SER A 1 155 ? 16.057 -3.698 10.503 1.00 56.09 155 SER A CA 1
ATOM 1212 C C . SER A 1 155 ? 16.930 -3.375 9.273 1.00 56.09 155 SER A C 1
ATOM 1214 O O . SER A 1 155 ? 17.713 -4.224 8.846 1.00 56.09 155 SER A O 1
ATOM 1216 N N . ALA A 1 156 ? 16.828 -2.173 8.690 1.00 56.69 156 ALA A N 1
ATOM 1217 C CA . ALA A 1 156 ? 17.646 -1.774 7.529 1.00 56.69 156 ALA A CA 1
ATOM 1218 C C . ALA A 1 156 ? 19.132 -2.242 7.588 1.00 56.69 156 ALA A C 1
ATOM 1220 O O . ALA A 1 156 ? 19.637 -2.698 6.560 1.00 56.69 156 ALA A O 1
ATOM 1221 N N . PRO A 1 157 ? 19.803 -2.265 8.764 1.00 62.50 157 PRO A N 1
ATOM 1222 C CA . PRO A 1 157 ? 21.124 -2.880 8.935 1.00 62.50 157 PRO A CA 1
ATOM 1223 C C . PRO A 1 157 ? 21.238 -4.369 8.568 1.00 62.50 157 PRO A C 1
ATOM 1225 O O . PRO A 1 157 ? 22.222 -4.788 7.970 1.00 62.50 157 PRO A O 1
ATOM 1228 N N . GLU A 1 158 ? 20.261 -5.196 8.921 1.00 65.69 158 GLU A N 1
ATOM 1229 C CA . GLU A 1 158 ? 20.329 -6.645 8.720 1.00 65.69 158 GLU A CA 1
ATOM 1230 C C . GLU A 1 158 ? 19.965 -7.037 7.276 1.00 65.69 158 GLU A C 1
ATOM 1232 O O . GLU A 1 158 ? 20.503 -8.005 6.740 1.00 65.69 158 GLU A O 1
ATOM 1237 N N . THR A 1 159 ? 19.171 -6.214 6.584 1.00 68.62 159 THR A N 1
ATOM 1238 C CA . THR A 1 159 ? 18.962 -6.367 5.136 1.00 68.62 159 THR A CA 1
ATOM 1239 C C . THR A 1 159 ? 20.224 -6.012 4.348 1.00 68.62 159 THR A C 1
ATOM 1241 O O . THR A 1 159 ? 20.631 -6.783 3.483 1.00 68.62 159 THR A O 1
ATOM 1244 N N . LEU A 1 160 ? 20.899 -4.906 4.690 1.00 72.19 160 LEU A N 1
ATOM 1245 C CA . LEU A 1 160 ? 22.189 -4.549 4.084 1.00 72.19 160 LEU A CA 1
ATOM 1246 C C . LEU A 1 160 ? 23.234 -5.646 4.302 1.00 72.19 160 LEU A C 1
ATOM 1248 O O . LEU A 1 160 ? 23.880 -6.068 3.348 1.00 72.19 160 LEU A O 1
ATOM 1252 N N . LYS A 1 161 ? 23.316 -6.188 5.521 1.00 82.38 161 LYS A N 1
ATOM 1253 C CA . LYS A 1 161 ? 24.225 -7.291 5.846 1.00 82.38 161 LYS A CA 1
ATOM 1254 C C . LYS A 1 161 ? 23.983 -8.532 4.982 1.00 82.38 161 LYS A C 1
ATOM 1256 O O . LYS A 1 161 ? 24.930 -9.123 4.477 1.00 82.38 161 LYS A O 1
ATOM 1261 N N . ARG A 1 162 ? 22.721 -8.916 4.763 1.00 77.38 162 ARG A N 1
ATOM 1262 C CA . ARG A 1 162 ? 22.383 -10.049 3.884 1.00 77.38 162 ARG A CA 1
ATOM 1263 C C . ARG A 1 162 ? 22.835 -9.799 2.447 1.00 77.38 162 ARG A C 1
ATOM 1265 O O . ARG A 1 162 ? 23.372 -10.708 1.823 1.00 77.38 162 ARG A O 1
ATOM 1272 N N . ILE A 1 163 ? 22.637 -8.585 1.933 1.00 80.19 163 ILE A N 1
ATOM 1273 C CA . ILE A 1 163 ? 23.098 -8.208 0.591 1.00 80.19 163 ILE A CA 1
ATOM 1274 C C . ILE A 1 163 ? 24.629 -8.249 0.511 1.00 80.19 163 ILE A C 1
ATOM 1276 O O . ILE A 1 163 ? 25.161 -8.824 -0.434 1.00 80.19 163 ILE A O 1
ATOM 1280 N N . GLU A 1 164 ? 25.343 -7.741 1.516 1.00 82.69 164 GLU A N 1
ATOM 1281 C CA . GLU A 1 164 ? 26.805 -7.860 1.591 1.00 82.69 164 GLU A CA 1
ATOM 1282 C C . GLU A 1 164 ? 27.273 -9.322 1.603 1.00 82.69 164 GLU A C 1
ATOM 1284 O O . GLU A 1 164 ? 28.216 -9.670 0.893 1.00 82.69 164 GLU A O 1
ATOM 1289 N N . ASP A 1 165 ? 26.605 -10.196 2.361 1.00 83.88 165 ASP A N 1
ATOM 1290 C CA . ASP A 1 165 ? 26.920 -11.628 2.410 1.00 83.88 165 ASP A CA 1
ATOM 1291 C C . ASP A 1 165 ? 26.692 -12.306 1.046 1.00 83.88 165 ASP A C 1
ATOM 1293 O O . ASP A 1 165 ? 27.493 -13.145 0.625 1.00 83.88 165 ASP A O 1
ATOM 1297 N N . PHE A 1 166 ? 25.639 -11.920 0.315 1.00 83.81 166 PHE A N 1
ATOM 1298 C CA . PHE A 1 166 ? 25.408 -12.392 -1.054 1.00 83.81 166 PHE A CA 1
ATOM 1299 C C . PHE A 1 166 ? 26.510 -11.936 -2.010 1.00 83.81 166 PHE A C 1
ATOM 1301 O O . PHE A 1 166 ? 27.020 -12.754 -2.778 1.00 83.81 166 PHE A O 1
ATOM 1308 N N . VAL A 1 167 ? 26.909 -10.665 -1.936 1.00 84.00 167 VAL A N 1
ATOM 1309 C CA . VAL A 1 167 ? 27.984 -10.112 -2.768 1.00 84.00 167 VAL A CA 1
ATOM 1310 C C . VAL A 1 167 ? 29.309 -10.811 -2.471 1.00 84.00 167 VAL A C 1
ATOM 1312 O O . VAL A 1 167 ? 29.956 -11.273 -3.405 1.00 84.00 167 VAL A O 1
ATOM 1315 N N . LYS A 1 168 ? 29.669 -11.006 -1.195 1.00 86.88 168 LYS A N 1
ATOM 1316 C CA . LYS A 1 168 ? 30.870 -11.766 -0.795 1.00 86.88 168 LYS A CA 1
ATOM 1317 C C . LYS A 1 168 ? 30.833 -13.212 -1.275 1.00 86.88 168 LYS A C 1
ATOM 1319 O O . LYS A 1 168 ? 31.858 -13.767 -1.653 1.00 86.88 168 LYS A O 1
ATOM 1324 N N . LYS A 1 169 ? 29.661 -13.851 -1.267 1.00 86.00 169 LYS A N 1
ATOM 1325 C CA . LYS A 1 169 ? 29.516 -15.226 -1.757 1.00 86.00 169 LYS A CA 1
ATOM 1326 C C . LYS A 1 169 ? 29.696 -15.318 -3.275 1.00 86.00 169 LYS A C 1
ATOM 1328 O O . LYS A 1 169 ? 30.279 -16.290 -3.748 1.00 86.00 169 LYS A O 1
ATOM 1333 N N . ALA A 1 170 ? 29.175 -14.347 -4.022 1.00 82.00 170 ALA A N 1
ATOM 1334 C CA . ALA A 1 170 ? 29.285 -14.299 -5.478 1.00 82.00 170 ALA A CA 1
ATOM 1335 C C . ALA A 1 170 ? 30.680 -13.850 -5.948 1.00 82.00 170 ALA A C 1
ATOM 1337 O O . ALA A 1 170 ? 31.177 -14.368 -6.946 1.00 82.00 170 ALA A O 1
ATOM 1338 N N . TYR A 1 171 ? 31.325 -12.956 -5.194 1.00 84.56 171 TYR A N 1
ATOM 1339 C CA . TYR A 1 171 ? 32.646 -12.392 -5.473 1.00 84.56 171 TYR A CA 1
ATOM 1340 C C . TYR A 1 171 ? 33.563 -12.526 -4.244 1.00 84.56 171 TYR A C 1
ATOM 1342 O O . TYR A 1 171 ? 33.799 -11.552 -3.529 1.00 84.56 171 TYR A O 1
ATOM 1350 N N . PRO A 1 172 ? 34.110 -13.728 -3.972 1.00 83.75 172 PRO A N 1
ATOM 1351 C CA . PRO A 1 172 ? 34.854 -14.003 -2.737 1.00 83.75 172 PRO A CA 1
ATOM 1352 C C . PRO A 1 172 ? 36.154 -13.217 -2.575 1.00 83.75 172 PRO A C 1
ATOM 1354 O O . PRO A 1 172 ? 36.682 -13.145 -1.469 1.00 83.75 172 PRO A O 1
ATOM 1357 N N . GLN A 1 173 ? 36.698 -12.704 -3.678 1.00 83.50 173 GLN A N 1
ATOM 1358 C CA . GLN A 1 173 ? 37.952 -11.949 -3.713 1.00 83.50 173 GLN A CA 1
ATOM 1359 C C . GLN A 1 173 ? 37.728 -10.437 -3.842 1.00 83.50 173 GLN A C 1
ATOM 1361 O O . GLN A 1 173 ? 38.699 -9.686 -3.844 1.00 83.50 173 GLN A O 1
ATOM 1366 N N . ALA A 1 174 ? 36.472 -9.991 -3.936 1.00 84.56 174 ALA A N 1
ATOM 1367 C CA . ALA A 1 174 ? 36.158 -8.588 -4.124 1.00 84.56 174 ALA A CA 1
ATOM 1368 C C . ALA A 1 174 ? 36.045 -7.833 -2.796 1.00 84.56 174 ALA A C 1
ATOM 1370 O O . ALA A 1 174 ? 35.499 -8.333 -1.809 1.00 84.56 174 ALA A O 1
ATOM 1371 N N . GLU A 1 175 ? 36.504 -6.587 -2.797 1.00 86.38 175 GLU A N 1
ATOM 1372 C CA . GLU A 1 175 ? 36.303 -5.648 -1.701 1.00 86.38 175 GLU A CA 1
ATOM 1373 C C . GLU A 1 175 ? 34.996 -4.879 -1.916 1.00 86.38 175 GLU A C 1
ATOM 1375 O O . GLU A 1 175 ? 34.817 -4.215 -2.934 1.00 86.38 175 GLU A O 1
ATOM 1380 N N . ILE A 1 176 ? 34.065 -4.957 -0.963 1.00 84.94 176 ILE A N 1
ATOM 1381 C CA . ILE A 1 176 ? 32.814 -4.192 -1.023 1.00 84.94 176 ILE A CA 1
ATOM 1382 C C . ILE A 1 176 ? 33.077 -2.778 -0.509 1.00 84.94 176 ILE A C 1
ATOM 1384 O O . ILE A 1 176 ? 33.357 -2.597 0.673 1.00 84.94 176 ILE A O 1
ATOM 1388 N N . ILE A 1 177 ? 32.921 -1.778 -1.376 1.00 86.12 177 ILE A N 1
ATOM 1389 C CA . ILE A 1 177 ? 33.080 -0.365 -1.015 1.00 86.12 177 ILE A CA 1
ATOM 1390 C C . ILE A 1 177 ? 31.790 0.181 -0.400 1.00 86.12 177 ILE A C 1
ATOM 1392 O O . ILE A 1 177 ? 31.816 0.918 0.585 1.00 86.12 177 ILE A O 1
ATOM 1396 N N . ASN A 1 178 ? 30.643 -0.111 -1.023 1.00 82.19 178 ASN A N 1
ATOM 1397 C CA . ASN A 1 178 ? 29.360 0.464 -0.621 1.00 82.19 178 ASN A CA 1
ATOM 1398 C C . ASN A 1 178 ? 28.182 -0.371 -1.128 1.00 82.19 178 ASN A C 1
ATOM 1400 O O . ASN A 1 178 ? 28.205 -0.829 -2.266 1.00 82.19 178 ASN A O 1
ATOM 1404 N N . VAL A 1 179 ? 27.125 -0.490 -0.325 1.00 81.69 179 VAL A N 1
ATOM 1405 C CA . VAL A 1 179 ? 25.832 -1.042 -0.740 1.00 81.69 179 VAL A CA 1
ATOM 1406 C C . VAL A 1 179 ? 24.737 -0.020 -0.446 1.00 81.69 179 VAL A C 1
ATOM 1408 O O . VAL A 1 179 ? 24.536 0.377 0.702 1.00 81.69 179 VAL A O 1
ATOM 1411 N N . LYS A 1 180 ? 24.003 0.404 -1.480 1.00 79.31 180 LYS A N 1
ATOM 1412 C CA . LYS A 1 180 ? 22.913 1.383 -1.365 1.00 79.31 180 LYS A CA 1
ATOM 1413 C C . LYS A 1 180 ? 21.571 0.777 -1.781 1.00 79.31 180 LYS A C 1
ATOM 1415 O O . LYS A 1 180 ? 21.496 0.169 -2.849 1.00 79.31 180 LYS A O 1
ATOM 1420 N N . PRO A 1 181 ? 20.497 0.972 -0.997 1.00 75.12 181 PRO A N 1
ATOM 1421 C CA . PRO A 1 181 ? 19.153 0.612 -1.429 1.00 75.12 181 PRO A CA 1
ATOM 1422 C C . PRO A 1 181 ? 18.633 1.601 -2.487 1.00 75.12 181 PRO A C 1
ATOM 1424 O O . PRO A 1 181 ? 18.790 2.815 -2.345 1.00 75.12 181 PRO A O 1
ATOM 1427 N N . LYS A 1 182 ? 17.971 1.085 -3.524 1.00 76.44 182 LYS A N 1
ATOM 1428 C CA . LYS A 1 182 ? 17.080 1.816 -4.440 1.00 76.44 182 LYS A CA 1
ATOM 1429 C C . LYS A 1 182 ? 15.673 1.204 -4.388 1.00 76.44 182 LYS A C 1
ATOM 1431 O O . LYS A 1 182 ? 15.479 0.169 -3.764 1.00 76.44 182 LYS A O 1
ATOM 1436 N N . ASN A 1 183 ? 14.699 1.868 -5.021 1.00 60.00 183 ASN A N 1
ATOM 1437 C CA . ASN A 1 183 ? 13.265 1.551 -4.914 1.00 60.00 183 ASN A CA 1
ATOM 1438 C C . ASN A 1 183 ? 12.940 0.049 -5.037 1.00 60.00 183 ASN A C 1
ATOM 1440 O O . ASN A 1 183 ? 12.196 -0.456 -4.205 1.00 60.00 183 ASN A O 1
ATOM 1444 N N . ASP A 1 184 ? 13.543 -0.653 -6.006 1.00 68.81 184 ASP A N 1
ATOM 1445 C CA . ASP A 1 184 ? 13.230 -2.064 -6.302 1.00 68.81 184 ASP A CA 1
ATOM 1446 C C . ASP A 1 184 ? 14.462 -2.998 -6.306 1.00 68.81 184 ASP A C 1
ATOM 1448 O O . ASP A 1 184 ? 14.342 -4.185 -6.615 1.00 68.81 184 ASP A O 1
ATOM 1452 N N . PHE A 1 185 ? 15.657 -2.475 -6.008 1.00 77.38 185 PHE A N 1
ATOM 1453 C CA . PHE A 1 185 ? 16.923 -3.219 -6.045 1.00 77.38 185 PHE A CA 1
ATOM 1454 C C . PHE A 1 185 ? 18.011 -2.531 -5.210 1.00 77.38 185 PHE A C 1
ATOM 1456 O O . PHE A 1 185 ? 17.914 -1.356 -4.865 1.00 77.38 185 PHE A O 1
ATOM 1463 N N . TYR A 1 186 ? 19.081 -3.254 -4.911 1.00 81.81 186 TYR A N 1
ATOM 1464 C CA . TYR A 1 186 ? 20.282 -2.777 -4.241 1.00 81.81 186 TYR A CA 1
ATOM 1465 C C . TYR A 1 186 ? 21.402 -2.576 -5.250 1.00 81.81 186 TYR A C 1
ATOM 1467 O O . TYR A 1 186 ? 21.531 -3.331 -6.209 1.00 81.81 186 TYR A O 1
ATOM 1475 N N . VAL A 1 187 ? 22.234 -1.571 -5.007 1.00 83.56 187 VAL A N 1
ATOM 1476 C CA . VAL A 1 187 ? 23.430 -1.295 -5.799 1.00 83.56 187 VAL A CA 1
ATOM 1477 C C . VAL A 1 187 ? 24.645 -1.508 -4.913 1.00 83.56 187 VAL A C 1
ATOM 1479 O O . VAL A 1 187 ? 24.812 -0.790 -3.926 1.00 83.56 187 VAL A O 1
ATOM 1482 N N . ALA A 1 188 ? 25.478 -2.486 -5.254 1.00 86.00 188 ALA A N 1
ATOM 1483 C CA . ALA A 1 188 ? 26.740 -2.758 -4.584 1.00 86.00 188 ALA A CA 1
ATOM 1484 C C . ALA A 1 188 ? 27.907 -2.309 -5.467 1.00 86.00 188 ALA A C 1
ATOM 1486 O O . ALA A 1 188 ? 28.040 -2.772 -6.596 1.00 86.00 188 ALA A O 1
ATOM 1487 N N . LYS A 1 189 ? 28.759 -1.428 -4.942 1.00 86.12 189 LYS A N 1
ATOM 1488 C CA . LYS A 1 189 ? 30.041 -1.076 -5.552 1.00 86.12 189 LYS A CA 1
ATOM 1489 C C . LYS A 1 189 ? 31.133 -1.955 -4.962 1.00 86.12 189 LYS A C 1
ATOM 1491 O O . LYS A 1 189 ? 31.314 -1.957 -3.740 1.00 86.12 189 LYS A O 1
ATOM 1496 N N . ILE A 1 190 ? 31.838 -2.689 -5.815 1.00 86.44 190 ILE A N 1
ATOM 1497 C CA . ILE A 1 190 ? 32.916 -3.595 -5.413 1.00 86.44 190 ILE A CA 1
ATOM 1498 C C . ILE A 1 190 ? 34.189 -3.338 -6.216 1.00 86.44 190 ILE A C 1
ATOM 1500 O O . ILE A 1 190 ? 34.115 -2.949 -7.378 1.00 86.44 190 ILE A O 1
ATOM 1504 N N . ILE A 1 191 ? 35.347 -3.607 -5.623 1.00 83.94 191 ILE A N 1
ATOM 1505 C CA . ILE A 1 191 ? 36.622 -3.685 -6.338 1.00 83.94 191 ILE A CA 1
ATOM 1506 C C . ILE A 1 191 ? 36.979 -5.152 -6.490 1.00 83.94 191 ILE A C 1
ATOM 1508 O O . ILE A 1 191 ? 37.103 -5.864 -5.497 1.00 83.94 191 ILE A O 1
ATOM 1512 N N . ASP A 1 192 ? 37.186 -5.592 -7.723 1.00 79.88 192 ASP A N 1
ATOM 1513 C CA . ASP A 1 192 ? 37.710 -6.920 -8.018 1.00 79.88 192 ASP A CA 1
ATOM 1514 C C . ASP A 1 192 ? 38.797 -6.800 -9.089 1.00 79.88 192 ASP A C 1
ATOM 1516 O O . ASP A 1 192 ? 38.614 -6.115 -10.096 1.00 79.88 192 ASP A O 1
ATOM 1520 N N . HIS A 1 193 ? 39.959 -7.417 -8.866 1.00 80.00 193 HIS A N 1
ATOM 1521 C CA . HIS A 1 193 ? 41.105 -7.338 -9.786 1.00 80.00 193 HIS A CA 1
ATOM 1522 C C . HIS A 1 193 ? 41.466 -5.895 -10.225 1.00 80.00 193 HIS A C 1
ATOM 1524 O O . HIS A 1 193 ? 41.713 -5.645 -11.406 1.00 80.00 193 HIS A O 1
ATOM 1530 N N . ASN A 1 194 ? 41.476 -4.940 -9.281 1.00 77.94 194 ASN A N 1
ATOM 1531 C CA . ASN A 1 194 ? 41.739 -3.505 -9.505 1.00 77.94 194 ASN A CA 1
ATOM 1532 C C . ASN A 1 194 ? 40.738 -2.787 -10.431 1.00 77.94 194 ASN A C 1
ATOM 1534 O O . ASN A 1 194 ? 41.036 -1.704 -10.932 1.00 77.94 194 ASN A O 1
ATOM 1538 N N . LYS A 1 195 ? 39.551 -3.357 -10.649 1.00 78.44 195 LYS A N 1
ATOM 1539 C CA . LYS A 1 195 ? 38.465 -2.713 -11.391 1.00 78.44 195 LYS A CA 1
ATOM 1540 C C . LYS A 1 195 ? 37.266 -2.491 -10.488 1.00 78.44 195 LYS A C 1
ATOM 1542 O O . LYS A 1 195 ? 36.937 -3.350 -9.670 1.00 78.44 195 LYS A O 1
ATOM 1547 N N . LEU A 1 196 ? 36.628 -1.340 -10.655 1.00 80.00 196 LEU A N 1
ATOM 1548 C CA . LEU A 1 196 ? 35.404 -0.988 -9.959 1.00 80.00 196 LEU A CA 1
ATOM 1549 C C . LEU A 1 196 ? 34.209 -1.567 -10.722 1.00 80.00 196 LEU A C 1
ATOM 1551 O O . LEU A 1 196 ? 34.075 -1.378 -11.930 1.00 80.00 196 LEU A O 1
ATOM 1555 N N . TYR A 1 197 ? 33.356 -2.295 -10.013 1.00 79.69 197 TYR A N 1
ATOM 1556 C CA . TYR A 1 197 ? 32.119 -2.843 -10.549 1.00 79.69 197 TYR A CA 1
ATOM 1557 C C . TYR A 1 197 ? 30.928 -2.298 -9.778 1.00 79.69 197 TYR A C 1
ATOM 1559 O O . TYR A 1 197 ? 30.947 -2.230 -8.547 1.00 79.69 197 TYR A O 1
ATOM 1567 N N . GLU A 1 198 ? 29.863 -1.994 -10.508 1.00 86.44 198 GLU A N 1
ATOM 1568 C CA . GLU A 1 198 ? 28.549 -1.705 -9.958 1.00 86.44 198 GLU A CA 1
ATOM 1569 C C . GLU A 1 198 ? 27.621 -2.898 -10.220 1.00 86.44 198 GLU A C 1
ATOM 1571 O O . GLU A 1 198 ? 27.336 -3.260 -11.361 1.00 86.44 198 GLU A O 1
ATOM 1576 N N . ILE A 1 199 ? 27.162 -3.540 -9.147 1.00 84.38 199 ILE A N 1
ATOM 1577 C CA . ILE A 1 199 ? 26.299 -4.721 -9.196 1.00 84.38 199 ILE A CA 1
ATOM 1578 C C . ILE A 1 199 ? 24.903 -4.323 -8.738 1.00 84.38 199 ILE A C 1
ATOM 1580 O O . ILE A 1 199 ? 24.714 -3.867 -7.610 1.00 84.38 199 ILE A O 1
ATOM 1584 N N . HIS A 1 200 ? 23.909 -4.539 -9.592 1.00 82.81 200 HIS A N 1
ATOM 1585 C CA . HIS A 1 200 ? 22.500 -4.356 -9.255 1.00 82.81 200 HIS A CA 1
ATOM 1586 C C . HIS A 1 200 ? 21.917 -5.694 -8.814 1.00 82.81 200 HIS A C 1
ATOM 1588 O O . HIS A 1 200 ? 22.043 -6.696 -9.517 1.00 82.81 200 HIS A O 1
ATOM 1594 N N . ILE A 1 201 ? 21.288 -5.724 -7.646 1.00 81.75 201 ILE A N 1
ATOM 1595 C CA . ILE A 1 201 ? 20.851 -6.943 -6.963 1.00 81.75 201 ILE A CA 1
ATOM 1596 C C . ILE A 1 201 ? 19.394 -6.765 -6.569 1.00 81.75 201 ILE A C 1
ATOM 1598 O O . ILE A 1 201 ? 19.056 -5.785 -5.916 1.00 81.75 201 ILE A O 1
ATOM 1602 N N . ASP A 1 202 ? 18.516 -7.689 -6.934 1.00 74.88 202 ASP A N 1
ATOM 1603 C CA . ASP A 1 202 ? 17.121 -7.597 -6.505 1.00 74.88 202 ASP A CA 1
ATOM 1604 C C . ASP A 1 202 ? 16.942 -7.900 -5.006 1.00 74.88 202 ASP A C 1
ATOM 1606 O O . ASP A 1 202 ? 17.850 -8.345 -4.299 1.00 74.88 202 ASP A O 1
ATOM 1610 N N . ASN A 1 203 ? 15.718 -7.711 -4.517 1.00 65.00 203 ASN A N 1
ATOM 1611 C CA . ASN A 1 203 ? 15.355 -7.970 -3.121 1.00 65.00 203 ASN A CA 1
ATOM 1612 C C . ASN A 1 203 ? 15.456 -9.456 -2.706 1.00 65.00 203 ASN A C 1
ATOM 1614 O O . ASN A 1 203 ? 15.284 -9.776 -1.528 1.00 65.00 203 ASN A O 1
ATOM 1618 N N . SER A 1 204 ? 15.717 -10.368 -3.652 1.00 62.31 204 SER A N 1
ATOM 1619 C CA . SER A 1 204 ? 15.948 -11.798 -3.413 1.00 62.31 204 SER A CA 1
ATOM 1620 C C . SER A 1 204 ? 17.436 -12.176 -3.371 1.00 62.31 204 SER A C 1
ATOM 1622 O O . SER A 1 204 ? 17.763 -13.314 -3.035 1.00 62.31 204 SER A O 1
ATOM 1624 N N . GLY A 1 205 ? 18.341 -11.231 -3.661 1.00 65.44 205 GLY A N 1
ATOM 1625 C CA . GLY A 1 205 ? 19.781 -11.481 -3.752 1.00 65.44 205 GLY A CA 1
ATOM 1626 C C . GLY A 1 205 ? 20.238 -11.959 -5.135 1.00 65.44 205 GLY A C 1
ATOM 1627 O O . GLY A 1 205 ? 21.370 -12.421 -5.279 1.00 65.44 205 GLY A O 1
ATOM 1628 N N . LYS A 1 206 ? 19.383 -11.874 -6.160 1.00 75.88 206 LYS A N 1
ATOM 1629 C CA . LYS A 1 206 ? 19.739 -12.219 -7.539 1.00 75.88 206 LYS A CA 1
ATOM 1630 C C . LYS A 1 206 ? 20.404 -11.023 -8.212 1.00 75.88 206 LYS A C 1
ATOM 1632 O O . LYS A 1 206 ? 19.867 -9.918 -8.207 1.00 75.88 206 LYS A O 1
ATOM 1637 N N . ILE A 1 207 ? 21.553 -11.265 -8.837 1.00 80.56 207 ILE A N 1
ATOM 1638 C CA . ILE A 1 207 ? 22.249 -10.263 -9.648 1.00 80.56 207 ILE A CA 1
ATOM 1639 C C . ILE A 1 207 ? 21.409 -9.986 -10.900 1.00 80.56 207 ILE A C 1
ATOM 1641 O O . ILE A 1 207 ? 21.142 -10.889 -11.696 1.00 80.56 207 ILE A O 1
ATOM 1645 N N . LEU A 1 208 ? 20.971 -8.739 -11.041 1.00 76.06 208 LEU A N 1
ATOM 1646 C CA . LEU A 1 208 ? 20.214 -8.233 -12.180 1.00 76.06 208 LEU A CA 1
ATOM 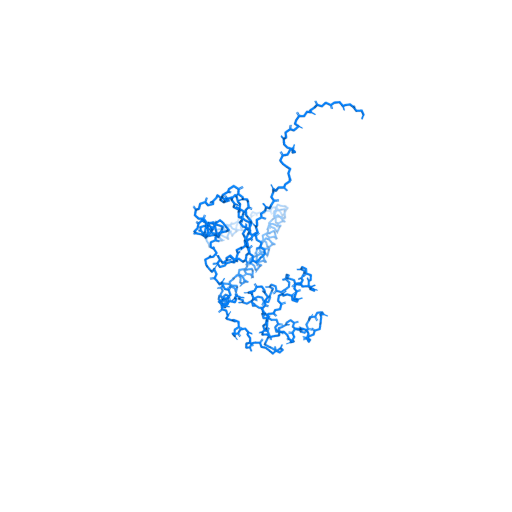1647 C C . LEU A 1 208 ? 21.146 -7.755 -13.293 1.00 76.06 208 LEU A C 1
ATOM 1649 O O . LEU A 1 208 ? 20.908 -8.055 -14.460 1.00 76.06 208 LEU A O 1
ATOM 1653 N N . GLN A 1 209 ? 22.198 -7.023 -12.922 1.00 76.31 209 GLN A N 1
ATOM 1654 C CA . GLN A 1 209 ? 23.118 -6.377 -13.853 1.00 76.31 209 GLN A CA 1
ATOM 1655 C C . GLN A 1 209 ? 24.479 -6.159 -13.185 1.00 76.31 209 GLN A C 1
ATOM 1657 O O . GLN A 1 209 ? 24.549 -5.936 -11.977 1.00 76.31 209 GLN A O 1
ATOM 1662 N N . VAL A 1 210 ? 25.552 -6.254 -13.970 1.00 83.81 210 VAL A N 1
ATOM 1663 C CA . VAL A 1 210 ? 26.925 -5.968 -13.539 1.00 83.81 210 VAL A CA 1
ATOM 1664 C C . VAL A 1 210 ? 27.527 -5.023 -14.561 1.00 83.81 210 VAL A C 1
ATOM 1666 O O . VAL A 1 210 ? 27.616 -5.366 -15.740 1.00 83.81 210 VAL A O 1
ATOM 1669 N N . GLU A 1 211 ? 27.930 -3.846 -14.110 1.00 80.19 211 GLU A N 1
ATOM 1670 C CA . GLU A 1 211 ? 28.602 -2.845 -14.929 1.00 80.19 211 GLU A CA 1
ATOM 1671 C C . GLU A 1 211 ? 30.042 -2.689 -14.447 1.00 80.19 211 GLU A C 1
ATOM 1673 O O . GLU A 1 211 ? 30.303 -2.678 -13.246 1.00 80.19 211 GLU A O 1
ATOM 1678 N N . VAL A 1 212 ? 30.984 -2.599 -15.386 1.00 77.44 212 VAL A N 1
ATOM 1679 C CA . VAL A 1 212 ? 32.353 -2.169 -15.088 1.00 77.44 212 VAL A CA 1
ATOM 1680 C C . VAL A 1 212 ? 32.337 -0.650 -15.128 1.00 77.44 212 VAL A C 1
ATOM 1682 O O . VAL A 1 212 ? 32.045 -0.073 -16.177 1.00 77.44 212 VAL A O 1
ATOM 1685 N N . GLU A 1 213 ? 32.643 -0.006 -14.008 1.00 66.06 213 GLU A N 1
ATOM 1686 C CA . GLU A 1 213 ? 32.876 1.433 -13.984 1.00 66.06 213 GLU A CA 1
ATOM 1687 C C . GLU A 1 213 ? 34.248 1.644 -14.646 1.00 66.06 213 GLU A C 1
ATOM 1689 O O . GLU A 1 213 ? 35.301 1.365 -14.070 1.00 66.06 213 GLU A O 1
ATOM 1694 N N . ASN A 1 214 ? 34.229 1.987 -15.939 1.00 54.03 214 ASN A N 1
ATOM 1695 C CA . ASN A 1 214 ? 35.428 2.306 -16.711 1.00 54.03 214 ASN A CA 1
ATOM 1696 C C . ASN A 1 214 ? 35.954 3.675 -16.255 1.00 54.03 214 ASN A C 1
ATOM 1698 O O . ASN A 1 214 ? 35.813 4.667 -16.965 1.00 54.03 214 ASN A O 1
ATOM 1702 N N . ASP A 1 215 ? 36.601 3.720 -15.095 1.00 50.97 215 ASP A N 1
ATOM 1703 C CA . ASP A 1 215 ? 37.421 4.859 -14.682 1.00 50.97 215 ASP A CA 1
ATOM 1704 C C . ASP A 1 215 ? 38.798 4.790 -15.367 1.00 50.97 215 ASP A C 1
ATOM 1706 O O . ASP A 1 215 ? 39.850 4.795 -14.732 1.00 50.97 215 ASP A O 1
ATOM 1710 N N . GLU A 1 216 ? 38.802 4.739 -16.699 1.00 51.25 216 GLU A N 1
ATOM 1711 C CA . GLU A 1 216 ? 39.845 5.418 -17.463 1.00 51.25 216 GLU A CA 1
ATOM 1712 C C . GLU A 1 216 ? 39.266 6.768 -17.875 1.00 51.25 216 GLU A C 1
ATOM 1714 O O . GLU A 1 216 ? 38.704 6.896 -18.958 1.00 51.25 216 GLU A O 1
ATOM 1719 N N . LEU A 1 217 ? 39.359 7.753 -16.981 1.00 48.03 217 LEU A N 1
ATOM 1720 C CA . LEU A 1 217 ? 39.742 9.130 -17.300 1.00 48.03 217 LEU A CA 1
ATOM 1721 C C . LEU A 1 217 ? 39.770 9.957 -16.009 1.00 48.03 217 LEU A C 1
ATOM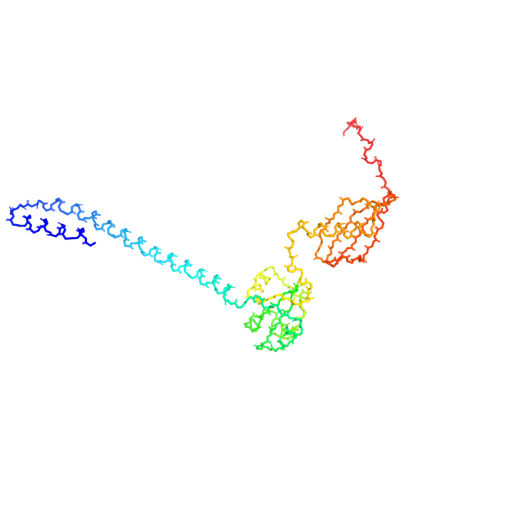 1723 O O . LEU A 1 217 ? 38.757 10.446 -15.524 1.00 48.03 217 LEU A O 1
ATOM 1727 N N . ASP A 1 218 ? 41.003 10.150 -15.550 1.00 48.03 218 ASP A N 1
ATOM 1728 C CA . ASP A 1 218 ? 41.468 11.319 -14.811 1.00 48.03 218 ASP A CA 1
ATOM 1729 C C . ASP A 1 218 ? 41.528 11.251 -13.275 1.00 48.03 218 ASP A C 1
ATOM 1731 O O . ASP A 1 218 ? 40.744 11.839 -12.534 1.00 48.03 218 ASP A O 1
ATOM 1735 N N . TRP A 1 219 ? 42.586 10.592 -12.805 1.00 48.00 219 TRP A N 1
ATOM 1736 C CA . TRP A 1 219 ? 43.086 10.695 -11.436 1.00 48.00 219 TRP A CA 1
ATOM 1737 C C . TRP A 1 219 ? 43.993 11.936 -11.232 1.00 48.00 219 TRP A C 1
ATOM 1739 O O . TRP A 1 219 ? 44.567 12.079 -10.157 1.00 48.00 219 TRP A O 1
ATOM 1749 N N . SER A 1 220 ? 44.135 12.851 -12.211 1.00 48.19 220 SER A N 1
ATOM 1750 C CA . SER A 1 220 ? 44.987 14.056 -12.085 1.00 48.19 220 SER A CA 1
ATOM 1751 C C . SER A 1 220 ? 44.347 15.209 -11.303 1.00 48.19 220 SER A C 1
ATOM 1753 O O . SER A 1 220 ? 45.026 16.172 -10.961 1.00 48.19 220 SER A O 1
ATOM 1755 N N . ILE A 1 221 ? 43.069 15.101 -10.932 1.00 47.78 221 ILE A N 1
ATOM 1756 C CA . ILE A 1 221 ? 42.353 16.152 -10.187 1.00 47.78 221 ILE A CA 1
ATOM 1757 C C . ILE A 1 221 ? 42.707 16.198 -8.685 1.00 47.78 221 ILE A C 1
ATOM 1759 O O . ILE A 1 221 ? 42.331 17.145 -7.999 1.00 47.78 221 ILE A O 1
ATOM 1763 N N . TRP A 1 222 ? 43.473 15.232 -8.170 1.00 47.75 222 TRP A N 1
ATOM 1764 C CA . TRP A 1 222 ? 43.920 15.222 -6.767 1.00 47.75 222 TRP A CA 1
ATOM 1765 C C . TRP A 1 222 ? 45.392 15.609 -6.558 1.00 47.75 222 TRP A C 1
ATOM 1767 O O . TRP A 1 222 ? 45.821 15.659 -5.411 1.00 47.75 222 TRP A O 1
ATOM 1777 N N . ASP A 1 223 ? 46.146 15.919 -7.622 1.00 52.22 223 ASP A N 1
ATOM 1778 C CA . ASP A 1 223 ? 47.602 16.158 -7.545 1.00 52.22 223 ASP A CA 1
ATOM 1779 C C . ASP A 1 223 ? 48.043 17.593 -7.894 1.00 52.22 223 ASP A C 1
ATOM 1781 O O . ASP A 1 223 ? 49.222 17.854 -8.133 1.00 52.22 223 ASP A O 1
ATOM 1785 N N . THR A 1 224 ? 47.130 18.567 -7.870 1.00 47.81 224 THR A N 1
ATOM 1786 C CA . THR A 1 224 ? 47.511 19.990 -7.896 1.00 47.81 224 THR A CA 1
ATOM 1787 C C . THR A 1 224 ? 46.851 20.765 -6.768 1.00 47.81 224 THR A C 1
ATOM 1789 O O . THR A 1 224 ? 45.980 21.604 -6.990 1.00 47.81 224 THR A O 1
ATOM 1792 N N . ASP A 1 225 ? 47.331 20.513 -5.551 1.00 51.75 225 ASP A N 1
ATOM 1793 C CA . ASP A 1 225 ? 47.505 21.589 -4.581 1.00 51.75 225 ASP A CA 1
ATOM 1794 C C . ASP A 1 225 ? 48.607 22.520 -5.114 1.00 51.75 225 ASP A C 1
ATOM 1796 O O . ASP A 1 225 ? 49.803 22.244 -5.002 1.00 51.75 225 ASP A O 1
ATOM 1800 N N . SER A 1 226 ? 48.207 23.634 -5.715 1.00 45.34 226 SER A N 1
ATOM 1801 C CA . SER A 1 226 ? 49.060 24.815 -5.807 1.00 45.34 226 SER A CA 1
ATOM 1802 C C . SER A 1 226 ? 48.185 26.051 -5.683 1.00 45.34 226 SER A C 1
ATOM 1804 O O . SER A 1 226 ? 47.615 26.537 -6.663 1.00 45.34 226 SER A O 1
ATOM 1806 N N . ASP A 1 227 ? 48.089 26.542 -4.449 1.00 61.22 227 ASP A N 1
ATOM 1807 C CA . ASP A 1 227 ? 48.038 27.973 -4.187 1.00 61.22 227 ASP A CA 1
ATOM 1808 C C . ASP A 1 227 ? 49.031 28.664 -5.127 1.00 61.22 227 ASP A C 1
ATOM 1810 O O . ASP A 1 227 ? 50.231 28.478 -4.949 1.00 61.22 227 ASP A O 1
ATOM 1814 N N . ASP A 1 228 ? 48.558 29.406 -6.133 1.00 54.12 228 ASP A N 1
ATOM 1815 C CA . ASP A 1 228 ? 49.277 30.579 -6.626 1.00 54.12 228 ASP A CA 1
ATOM 1816 C C . ASP A 1 228 ? 48.514 31.392 -7.690 1.00 54.12 228 ASP A C 1
ATOM 1818 O O . ASP A 1 228 ? 48.055 30.887 -8.711 1.00 54.12 228 ASP A O 1
ATOM 1822 N N . ILE A 1 229 ? 48.529 32.709 -7.448 1.00 41.75 229 ILE A N 1
ATOM 1823 C CA . ILE A 1 229 ? 48.495 33.809 -8.426 1.00 41.75 229 ILE A CA 1
ATOM 1824 C C . ILE A 1 229 ? 47.105 34.295 -8.888 1.00 41.75 229 ILE A C 1
ATOM 1826 O O . ILE A 1 229 ? 46.517 33.850 -9.867 1.00 41.75 229 ILE A O 1
ATOM 1830 N N . LEU A 1 230 ? 46.646 35.327 -8.167 1.00 46.06 230 LEU A N 1
ATOM 1831 C CA . LEU A 1 230 ? 46.379 36.677 -8.693 1.00 46.06 230 LEU A CA 1
ATOM 1832 C C . LEU A 1 230 ? 45.914 36.763 -10.161 1.00 46.06 230 LEU A C 1
ATOM 1834 O O . LEU A 1 230 ? 46.725 36.615 -11.071 1.00 46.06 230 LEU A O 1
ATOM 1838 N N . HIS A 1 231 ? 44.669 37.196 -10.373 1.00 44.41 231 HIS A N 1
ATOM 1839 C CA . HIS A 1 231 ? 44.348 38.480 -11.018 1.00 44.41 231 HIS A CA 1
ATOM 1840 C C . HIS A 1 231 ? 42.847 38.776 -10.972 1.00 44.41 231 HIS A C 1
ATOM 1842 O O . HIS A 1 231 ? 42.044 37.858 -11.242 1.00 44.41 231 HIS A O 1
#

Sequence (231 aa):
MLYVEVIFTWSLKALKKGISIPKNLIFKNMKKFTLIIIIFFFASVIIIVMFGFLYNQQQKIQAINNGNPPVALTVEEAAAHSTSDDCYLIVNNKIYDVSSYIGQHPGGKKSIIERCGQEAGKIFSAIHSNFAWNLLASYYIGDVVGAVNNSNISSAPETLKRIEDFVKKAYPQAEIINVKPKNDFYVAKIIDHNKLYEIHIDNSGKILQVEVENDELDWSIWDTDSDDILH

Secondary structure (DSSP, 8-state):
-HHHHHHHHHHHHHHTTT----HHHHHHHHHHHHHHHHHHHHHHHHHHHHHHHHHHHHHHHHHHHHS-S---EEHHHHHH-EETTEEEEEETTEEEE-TTTGGG-TT-HHHHHTTTTEE-HHHHHHH--HHHHHHHGGGEEEEEETS----S---HHHHHHHHHHHHHHH-TTPEEEEEEE-SSEEEEEEEETTEEEEEEEETTS-EEEEEEE---S--GGGS--------

Foldseek 3Di:
DVPVVVVVVVVVVVVVPPPDDPPVVVVVVVVVVVVVVVVVVVVVVVVVVVVVVVVVVVVVVVCCVVVPPLPQAALVRQLVQQALQRFWEQAPQFIFGCSVPLPVDPVHNVVRNVRGSHYCRVVCVVPDDPVVVVVRVVRTRHGHPPPPPCVVPPDPVVLQVVLVVLVCVVPVQKDWPDWDDDPFWIWTWIADPNWTKIWTAGSVSHTPDIDTPPPPDDPPPVPDPDDDDDD

Radius of gyration: 35.44 Å; chains: 1; bounding box: 78×55×88 Å